Protein AF-A0A8T4YTE7-F1 (afdb_monomer_lite)

pLDDT: mean 87.35, std 11.19, range [35.59, 98.5]

Sequence (273 aa):
TTRRLMHDWKEVVPKSTQECVASFIRGFVDAEGSVSDHVSVAQKDSSILEILQLLLLRFGVKSTISQAAGSWLMRIAEGSSLRNFQREIGLTATDKAERLAKAVAAKTRLGGDLIPIDHQIIWDIAKSVSVRPSRLIRHRRAHAITRSSLARFVEAVKGSRGYRDIHQDIMERIKRLEMLASSPLGWERIRSISHIRADTPVCDITVSPYANFVANGLLVHNSHTRVFIRRTASGPVRIARLVSSPYLPEGERLFKITENGIEDVEEEDTEKR

Structure (mmCIF, N/CA/C/O backbone):
data_AF-A0A8T4YTE7-F1
#
_entry.id   AF-A0A8T4YTE7-F1
#
loop_
_atom_site.group_PDB
_atom_site.id
_atom_site.type_symbol
_atom_site.label_atom_id
_atom_site.label_alt_id
_atom_site.label_comp_id
_atom_site.label_asym_id
_atom_site.label_entity_id
_atom_site.label_seq_id
_atom_site.pdbx_PDB_ins_code
_atom_site.Cartn_x
_atom_site.Cartn_y
_atom_site.Cartn_z
_atom_site.occupancy
_atom_site.B_iso_or_equiv
_atom_site.auth_seq_id
_atom_site.auth_comp_id
_atom_site.auth_asym_id
_atom_site.auth_atom_id
_atom_site.pdbx_PDB_model_num
ATOM 1 N N . THR A 1 1 ? -2.909 18.776 -32.728 1.00 48.25 1 THR A N 1
ATOM 2 C CA . THR A 1 1 ? -3.810 17.756 -32.141 1.00 48.25 1 THR A CA 1
ATOM 3 C C . THR A 1 1 ? -3.066 16.781 -31.230 1.00 48.25 1 THR A C 1
ATOM 5 O O . THR A 1 1 ? -3.508 16.562 -30.114 1.00 48.25 1 THR A O 1
ATOM 8 N N . THR A 1 2 ? -1.872 16.309 -31.608 1.00 41.94 2 THR A N 1
ATOM 9 C CA . THR A 1 2 ? -1.019 15.383 -30.823 1.00 41.94 2 THR A CA 1
ATOM 10 C C . THR A 1 2 ? -0.478 15.951 -29.499 1.00 41.94 2 THR A C 1
ATOM 12 O O . THR A 1 2 ? -0.357 15.220 -28.524 1.00 41.94 2 THR A O 1
ATOM 15 N N . ARG A 1 3 ? -0.231 17.271 -29.409 1.00 35.59 3 ARG A N 1
ATOM 16 C CA . ARG A 1 3 ? 0.169 17.932 -28.146 1.00 35.59 3 ARG A CA 1
ATOM 17 C C . ARG A 1 3 ? -0.927 17.948 -27.068 1.00 35.59 3 ARG A C 1
ATOM 19 O O . ARG A 1 3 ? -0.581 17.964 -25.896 1.00 35.59 3 ARG A O 1
ATOM 26 N N . ARG A 1 4 ? -2.220 17.917 -27.437 1.00 42.88 4 ARG A N 1
ATOM 27 C CA . ARG A 1 4 ? -3.330 17.840 -26.458 1.00 42.88 4 ARG A CA 1
ATOM 28 C C . ARG A 1 4 ? -3.365 16.470 -25.770 1.00 42.88 4 ARG A C 1
ATOM 30 O O . ARG A 1 4 ? -3.442 16.410 -24.551 1.00 42.88 4 ARG A O 1
ATOM 37 N N . LEU A 1 5 ? -3.174 15.391 -26.535 1.00 47.97 5 LEU A N 1
ATOM 38 C CA . LEU A 1 5 ? -3.135 14.011 -26.023 1.00 47.97 5 LEU A CA 1
ATOM 39 C C . LEU A 1 5 ? -1.974 13.761 -25.038 1.00 47.97 5 LEU A C 1
ATOM 41 O O . LEU A 1 5 ? -2.132 13.004 -24.085 1.00 47.97 5 LEU A O 1
ATOM 45 N N . MET A 1 6 ? -0.824 14.427 -25.221 1.00 50.66 6 MET A N 1
ATOM 46 C CA . MET A 1 6 ? 0.327 14.315 -24.305 1.00 50.66 6 MET A CA 1
ATOM 47 C C . MET A 1 6 ? 0.113 14.968 -22.930 1.00 50.66 6 MET A C 1
ATOM 49 O O . MET A 1 6 ? 0.887 14.691 -22.015 1.00 50.66 6 MET A O 1
ATOM 53 N N . HIS A 1 7 ? -0.883 15.839 -22.760 1.00 58.50 7 HIS A N 1
ATOM 54 C CA . HIS A 1 7 ? -1.219 16.408 -21.447 1.00 58.50 7 HIS A CA 1
ATOM 55 C C . HIS A 1 7 ? -2.451 15.752 -20.820 1.00 58.50 7 HIS A C 1
ATOM 57 O O . HIS A 1 7 ? -2.484 15.602 -19.603 1.00 58.50 7 HIS A O 1
ATOM 63 N N . ASP A 1 8 ? -3.386 15.255 -21.632 1.00 75.12 8 ASP A N 1
ATOM 64 C CA . ASP A 1 8 ? -4.627 14.645 -21.139 1.00 75.12 8 ASP A CA 1
ATOM 65 C C . ASP A 1 8 ? -4.434 13.301 -20.429 1.00 75.12 8 ASP A C 1
ATOM 67 O O . ASP A 1 8 ? -5.255 12.911 -19.601 1.00 75.12 8 ASP A O 1
ATOM 71 N N . TRP A 1 9 ? -3.353 12.563 -20.707 1.00 87.06 9 TRP A N 1
ATOM 72 C CA . TRP A 1 9 ? -3.167 11.243 -20.090 1.00 87.06 9 TRP A CA 1
ATOM 73 C C . TRP A 1 9 ? -3.117 11.317 -18.556 1.00 87.06 9 TRP A C 1
ATOM 75 O O . TRP A 1 9 ? -3.574 10.382 -17.898 1.00 87.06 9 TRP A O 1
ATOM 85 N N . LYS A 1 10 ? -2.628 12.439 -17.996 1.00 87.88 10 LYS A N 1
ATOM 86 C CA . LYS A 1 10 ? -2.591 12.695 -16.547 1.00 87.88 10 LYS A CA 1
ATOM 87 C C . LYS A 1 10 ? -3.994 12.716 -15.928 1.00 87.88 10 LYS A C 1
ATOM 89 O O . LYS A 1 10 ? -4.123 12.452 -14.740 1.00 87.88 10 LYS A O 1
ATOM 94 N N . GLU A 1 11 ? -5.038 12.964 -16.718 1.00 87.31 11 GLU A N 1
ATOM 95 C CA . GLU A 1 11 ? -6.433 12.924 -16.271 1.00 87.31 11 GLU A CA 1
ATOM 96 C C . GLU A 1 11 ? -7.180 11.668 -16.727 1.00 87.31 11 GLU A C 1
ATOM 98 O O . GLU A 1 11 ? -7.981 11.110 -15.973 1.00 87.31 11 GLU A O 1
ATOM 103 N N . VAL A 1 12 ? -6.924 11.211 -17.955 1.00 92.88 12 VAL A N 1
ATOM 104 C CA . VAL A 1 12 ? -7.655 10.103 -18.583 1.00 92.88 12 VAL A CA 1
ATOM 105 C C . VAL A 1 12 ? -7.209 8.750 -18.030 1.00 92.88 12 VAL A C 1
ATOM 107 O O . VAL A 1 12 ? -8.046 7.910 -17.693 1.00 92.88 12 VAL A O 1
ATOM 110 N N . VAL A 1 13 ? -5.897 8.525 -17.894 1.00 94.69 13 VAL A N 1
ATOM 111 C CA . VAL A 1 13 ? -5.367 7.231 -17.439 1.00 94.69 13 VAL A CA 1
ATOM 112 C C . VAL A 1 13 ? -5.802 6.925 -16.002 1.00 94.69 13 VAL A C 1
ATOM 114 O O . VAL A 1 13 ? -6.317 5.829 -15.785 1.00 94.69 13 VAL A O 1
ATOM 117 N N . PRO A 1 14 ? -5.716 7.848 -15.020 1.00 93.56 14 PRO A N 1
ATOM 118 C CA . PRO A 1 14 ? -6.161 7.543 -13.658 1.00 93.56 14 PRO A CA 1
ATOM 119 C C . PRO A 1 14 ? -7.634 7.149 -13.538 1.00 93.56 14 PRO A C 1
ATOM 121 O O . PRO A 1 14 ? -7.967 6.327 -12.684 1.00 93.56 14 PRO A O 1
ATOM 124 N N . LYS A 1 15 ? -8.495 7.683 -14.414 1.00 94.56 15 LYS A N 1
ATOM 125 C CA . LYS A 1 15 ? -9.936 7.384 -14.472 1.00 94.56 15 LYS A CA 1
ATOM 126 C C . LYS A 1 15 ? -10.263 6.112 -15.268 1.00 94.56 15 LYS A C 1
ATOM 128 O O . LYS A 1 15 ? -11.417 5.699 -15.309 1.00 94.56 15 LYS A O 1
ATOM 133 N N . SER A 1 16 ? -9.270 5.496 -15.906 1.00 96.25 16 SER A N 1
ATOM 134 C CA . SER A 1 16 ? -9.453 4.303 -16.735 1.00 96.25 16 SER A CA 1
ATOM 135 C C . SER A 1 16 ? -9.513 3.011 -15.906 1.00 96.25 16 SER A C 1
ATOM 137 O O . SER A 1 16 ? -9.149 2.973 -14.718 1.00 96.25 16 SER A O 1
ATOM 139 N N . THR A 1 17 ? -9.958 1.925 -16.550 1.00 97.06 17 THR A N 1
ATOM 140 C CA . THR A 1 17 ? -10.027 0.591 -15.933 1.00 97.06 17 THR A CA 1
ATOM 141 C C . THR A 1 17 ? -8.650 0.108 -15.481 1.00 97.06 17 THR A C 1
ATOM 143 O O . THR A 1 17 ? -7.607 0.618 -15.904 1.00 97.06 17 THR A O 1
ATOM 146 N N . GLN A 1 18 ? -8.641 -0.880 -14.589 1.00 96.06 18 GLN A N 1
ATOM 147 C CA . GLN A 1 18 ? -7.406 -1.422 -14.032 1.00 96.06 18 GLN A CA 1
ATOM 148 C C . GLN A 1 18 ? -6.494 -2.010 -15.122 1.00 96.06 18 GLN A C 1
ATOM 150 O O . GLN A 1 18 ? -5.285 -1.800 -15.079 1.00 96.06 18 GLN A O 1
ATOM 155 N N . GLU A 1 19 ? -7.064 -2.651 -16.142 1.00 97.56 19 GLU A N 1
ATOM 156 C CA . GLU A 1 19 ? -6.349 -3.235 -17.282 1.00 97.56 19 GLU A CA 1
ATOM 157 C C . GLU A 1 19 ? -5.688 -2.157 -18.151 1.00 97.56 19 GLU A C 1
ATOM 159 O O . GLU A 1 19 ? -4.531 -2.304 -18.558 1.00 97.56 19 GLU A O 1
ATOM 164 N N . CYS A 1 20 ? -6.396 -1.050 -18.405 1.00 97.75 20 CYS A N 1
ATOM 165 C CA . CYS A 1 20 ? -5.858 0.094 -19.141 1.00 97.75 20 CYS A CA 1
ATOM 166 C C . CYS A 1 20 ? -4.688 0.734 -18.391 1.00 97.75 20 CYS A C 1
ATOM 168 O O . CYS A 1 20 ? -3.645 1.003 -18.986 1.00 97.75 20 CYS A O 1
ATOM 170 N N . VAL A 1 21 ? -4.827 0.933 -17.077 1.00 98.00 21 VAL A N 1
ATOM 171 C CA . VAL A 1 21 ? -3.745 1.482 -16.250 1.00 98.00 21 VAL A CA 1
ATOM 172 C C . VAL A 1 21 ? -2.549 0.533 -16.199 1.00 98.00 21 VAL A C 1
ATOM 174 O O . VAL A 1 21 ? -1.418 0.986 -16.363 1.00 98.00 21 VAL A O 1
ATOM 177 N N . ALA A 1 22 ? -2.773 -0.773 -16.036 1.00 98.50 22 ALA A N 1
ATOM 178 C CA . ALA A 1 22 ? -1.699 -1.763 -16.057 1.00 98.50 22 ALA A CA 1
ATOM 179 C C . ALA A 1 22 ? -0.950 -1.737 -17.396 1.00 98.50 22 ALA A C 1
ATOM 181 O O . ALA A 1 22 ? 0.277 -1.694 -17.419 1.00 98.50 22 ALA A O 1
ATOM 182 N N . SER A 1 23 ? -1.681 -1.686 -18.512 1.00 98.12 23 SER A N 1
ATOM 183 C CA . SER A 1 23 ? -1.098 -1.625 -19.858 1.00 98.12 23 SER A CA 1
ATOM 184 C C . SER A 1 23 ? -0.312 -0.333 -20.091 1.00 98.12 23 SER A C 1
ATOM 186 O O . SER A 1 23 ? 0.777 -0.373 -20.662 1.00 98.12 23 SER A O 1
ATOM 188 N N . PHE A 1 24 ? -0.819 0.803 -19.601 1.00 97.62 24 PHE A N 1
ATOM 189 C CA . PHE A 1 24 ? -0.109 2.080 -19.647 1.00 97.62 24 PHE A CA 1
ATOM 190 C C . PHE A 1 24 ? 1.209 2.022 -18.868 1.00 97.62 24 PHE A C 1
ATOM 192 O O . PHE A 1 24 ? 2.257 2.354 -19.418 1.00 97.62 24 PHE A O 1
ATOM 199 N N . ILE A 1 25 ? 1.181 1.554 -17.613 1.00 98.19 25 ILE A N 1
ATOM 200 C CA . ILE A 1 25 ? 2.392 1.431 -16.788 1.00 98.19 25 ILE A CA 1
ATOM 201 C C . ILE A 1 25 ? 3.383 0.462 -17.442 1.00 98.19 25 ILE A C 1
ATOM 203 O O . ILE A 1 25 ? 4.570 0.774 -17.515 1.00 98.19 25 ILE A O 1
ATOM 207 N N . ARG A 1 26 ? 2.910 -0.683 -17.953 1.00 98.44 26 ARG A N 1
ATOM 208 C CA . ARG A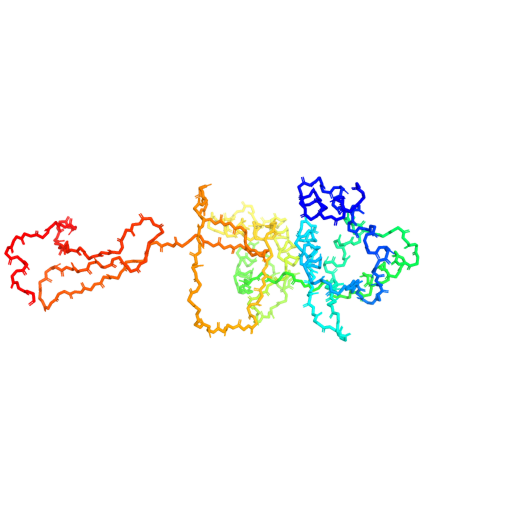 1 26 ? 3.736 -1.661 -18.675 1.00 98.44 26 ARG A CA 1
ATOM 209 C C . ARG A 1 26 ? 4.472 -1.005 -19.838 1.00 98.44 26 ARG A C 1
ATOM 211 O O . ARG A 1 26 ? 5.696 -1.063 -19.879 1.00 98.44 26 ARG A O 1
ATOM 218 N N . GLY A 1 27 ? 3.741 -0.333 -20.731 1.00 97.81 27 GLY A N 1
ATOM 219 C CA . GLY A 1 27 ? 4.325 0.363 -21.879 1.00 97.81 27 GLY A CA 1
ATOM 220 C C . GLY A 1 27 ? 5.310 1.458 -21.463 1.00 97.81 27 GLY A C 1
ATOM 221 O O . GLY A 1 27 ? 6.378 1.587 -22.059 1.00 97.81 27 GLY A O 1
ATOM 222 N N . PHE A 1 28 ? 5.002 2.193 -20.391 1.00 96.88 28 PHE A N 1
ATOM 223 C CA . PHE A 1 28 ? 5.895 3.217 -19.851 1.00 96.88 28 PHE A CA 1
ATOM 224 C C . PHE A 1 28 ? 7.222 2.619 -19.361 1.00 96.88 28 PHE A C 1
ATOM 226 O O . PHE A 1 28 ? 8.291 3.125 -19.689 1.00 96.88 28 PHE A O 1
ATOM 233 N N . VAL A 1 29 ? 7.181 1.525 -18.595 1.00 97.81 29 VAL A N 1
ATOM 234 C CA . VAL A 1 29 ? 8.385 0.862 -18.060 1.00 97.81 29 VAL A CA 1
ATOM 235 C C . VAL A 1 29 ? 9.150 0.106 -19.158 1.00 97.81 29 VAL A C 1
ATOM 237 O O . VAL A 1 29 ? 10.383 0.050 -19.136 1.00 97.81 29 VAL A O 1
ATOM 240 N N . ASP A 1 30 ? 8.460 -0.436 -20.160 1.00 97.44 30 ASP A N 1
ATOM 241 C CA . ASP A 1 30 ? 9.096 -1.024 -21.343 1.00 97.44 30 ASP A CA 1
ATOM 242 C C . ASP A 1 30 ? 9.890 0.030 -22.138 1.00 97.44 30 ASP A C 1
ATOM 244 O O . ASP A 1 30 ? 10.995 -0.267 -22.590 1.00 97.44 30 ASP A O 1
ATOM 248 N N . ALA A 1 31 ? 9.407 1.272 -22.229 1.00 96.12 31 ALA A N 1
ATOM 249 C CA . ALA A 1 31 ? 10.111 2.356 -22.917 1.00 96.12 31 ALA A CA 1
ATOM 250 C C . ALA A 1 31 ? 11.214 3.009 -22.059 1.00 96.12 31 ALA A C 1
ATOM 252 O O . ALA A 1 31 ? 12.372 3.060 -22.462 1.00 96.12 31 ALA A O 1
ATOM 253 N N . GLU A 1 32 ? 10.871 3.466 -20.854 1.00 94.94 32 GLU A N 1
ATOM 254 C CA . GLU A 1 32 ? 11.707 4.360 -20.027 1.00 94.94 32 GLU A CA 1
ATOM 255 C C . GLU A 1 32 ? 12.331 3.656 -18.811 1.00 94.94 32 GLU A C 1
ATOM 257 O O . GLU A 1 32 ? 13.155 4.217 -18.086 1.00 94.94 32 GLU A O 1
ATOM 262 N N . GLY A 1 33 ? 11.898 2.428 -18.527 1.00 95.94 33 GLY A N 1
ATOM 263 C CA . GLY A 1 33 ? 12.296 1.701 -17.332 1.00 95.94 33 GLY A CA 1
ATOM 264 C C . GLY A 1 33 ? 13.566 0.872 -17.494 1.00 95.94 33 GLY A C 1
ATOM 265 O O . GLY A 1 33 ? 13.948 0.454 -18.587 1.00 95.94 33 GLY A O 1
ATOM 266 N N . SER A 1 34 ? 14.190 0.555 -16.366 1.00 96.75 34 SER A N 1
ATOM 267 C CA . SER A 1 34 ? 15.296 -0.396 -16.260 1.00 96.75 34 SER A CA 1
ATOM 268 C C . SER A 1 34 ? 15.035 -1.380 -15.126 1.00 96.75 34 SER A C 1
ATOM 270 O O . SER A 1 34 ? 14.445 -1.022 -14.102 1.00 96.75 34 SER A O 1
ATOM 272 N N . VAL A 1 35 ? 15.480 -2.624 -15.306 1.00 97.56 35 VAL A N 1
ATOM 273 C CA . VAL A 1 35 ? 15.281 -3.709 -14.340 1.00 97.56 35 VAL A CA 1
ATOM 274 C C . VAL A 1 35 ? 16.627 -4.275 -13.905 1.00 97.56 35 VAL A C 1
ATOM 276 O O . VAL A 1 35 ? 17.349 -4.862 -14.703 1.00 97.56 35 VAL A O 1
ATOM 279 N N . SER A 1 36 ? 16.982 -4.138 -12.635 1.00 93.81 36 SER A N 1
ATOM 280 C CA . SER A 1 36 ? 18.110 -4.842 -12.007 1.00 93.81 36 SER A CA 1
ATOM 281 C C . SER A 1 36 ? 17.573 -5.755 -10.901 1.00 93.81 36 SER A C 1
ATOM 283 O O . SER A 1 36 ? 16.674 -6.550 -11.138 1.00 93.81 36 SER A O 1
ATOM 285 N N . ASP A 1 37 ? 18.069 -5.617 -9.678 1.00 93.50 37 ASP A N 1
ATOM 286 C CA . ASP A 1 37 ? 17.477 -6.114 -8.432 1.00 93.50 37 ASP A CA 1
ATOM 287 C C . ASP A 1 37 ? 16.181 -5.376 -8.007 1.00 93.50 37 ASP A C 1
ATOM 289 O O . ASP A 1 37 ? 15.566 -5.718 -6.987 1.00 93.50 37 ASP A O 1
ATOM 293 N N . HIS A 1 38 ? 15.791 -4.350 -8.766 1.00 95.38 38 HIS A N 1
ATOM 294 C CA . HIS A 1 38 ? 14.579 -3.545 -8.627 1.00 95.38 38 HIS A CA 1
ATOM 295 C C . HIS A 1 38 ? 14.127 -3.031 -10.006 1.00 95.38 38 HIS A C 1
ATOM 297 O O . HIS A 1 38 ? 14.919 -2.999 -10.949 1.00 95.38 38 HIS A O 1
ATOM 303 N N . VAL A 1 39 ? 12.866 -2.608 -10.126 1.00 97.94 39 VAL A N 1
ATOM 304 C CA . VAL A 1 39 ? 12.384 -1.859 -11.301 1.00 97.94 39 VAL A CA 1
ATOM 305 C C . VAL A 1 39 ? 12.605 -0.375 -11.042 1.00 97.94 39 VAL A C 1
ATOM 307 O O . VAL A 1 39 ? 12.372 0.101 -9.929 1.00 97.94 39 VAL A O 1
ATOM 310 N N . SER A 1 40 ? 13.065 0.361 -12.044 1.00 97.50 40 SER A N 1
ATOM 311 C CA . SER A 1 40 ? 13.340 1.791 -11.930 1.00 97.50 40 SER A CA 1
ATOM 312 C C . SER A 1 40 ? 12.916 2.551 -13.175 1.00 97.50 40 SER A C 1
ATOM 314 O O . SER A 1 40 ? 12.940 1.994 -14.267 1.00 97.50 40 SER A O 1
ATOM 316 N N . VAL A 1 41 ? 12.526 3.811 -13.002 1.00 97.44 41 VAL A N 1
ATOM 317 C CA . VAL A 1 41 ? 12.125 4.724 -14.080 1.00 97.44 41 VAL A CA 1
ATOM 318 C C . VAL A 1 41 ? 12.679 6.105 -13.751 1.00 97.44 41 VAL A C 1
ATOM 320 O O . VAL A 1 41 ? 12.428 6.613 -12.656 1.00 97.44 41 VAL A O 1
ATOM 323 N N . ALA A 1 42 ? 13.434 6.701 -14.673 1.00 95.56 42 ALA A N 1
ATOM 324 C CA . ALA A 1 42 ? 13.993 8.042 -14.513 1.00 95.56 42 ALA A CA 1
ATOM 325 C C . ALA A 1 42 ? 13.212 9.054 -15.358 1.00 95.56 42 ALA A C 1
ATOM 327 O O . ALA A 1 42 ? 12.839 8.748 -16.485 1.00 95.56 42 ALA A O 1
ATOM 328 N N . GLN A 1 43 ? 12.959 10.250 -14.826 1.00 95.19 43 GLN A N 1
ATOM 329 C CA . GLN A 1 43 ? 12.247 11.330 -15.514 1.00 95.19 43 GLN A CA 1
ATOM 330 C C . GLN A 1 43 ? 12.779 12.702 -15.093 1.00 95.19 43 GLN A C 1
ATOM 332 O O . GLN A 1 43 ? 13.236 12.886 -13.968 1.00 95.19 43 GLN A O 1
ATOM 337 N N . LYS A 1 44 ? 12.701 13.696 -15.985 1.00 92.94 44 LYS A N 1
ATOM 338 C CA . LYS A 1 44 ? 13.043 15.091 -15.642 1.00 92.94 44 LYS A CA 1
ATOM 339 C C . LYS A 1 44 ? 11.929 15.793 -14.859 1.00 92.94 44 LYS A C 1
ATOM 341 O O . LYS A 1 44 ? 12.223 16.583 -13.969 1.00 92.94 44 LYS A O 1
ATOM 346 N N . ASP A 1 45 ? 10.675 15.494 -15.185 1.00 90.56 45 ASP A N 1
ATOM 347 C CA . ASP A 1 45 ? 9.480 16.018 -14.514 1.00 90.56 45 ASP A CA 1
ATOM 348 C C . ASP A 1 45 ? 9.025 15.033 -13.421 1.00 90.56 45 ASP A C 1
ATOM 350 O O . ASP A 1 45 ? 8.641 13.901 -13.729 1.00 90.56 45 ASP A O 1
ATOM 354 N N . SER A 1 46 ? 9.070 15.448 -12.147 1.00 92.88 46 SER A N 1
ATOM 355 C CA . SER A 1 46 ? 8.670 14.597 -11.015 1.00 92.88 46 SER A CA 1
ATOM 356 C C . SER A 1 46 ? 7.182 14.267 -11.028 1.00 92.88 46 SER A C 1
ATOM 358 O O . SER A 1 46 ? 6.807 13.172 -10.612 1.00 92.88 46 SER A O 1
ATOM 360 N N . SER A 1 47 ? 6.342 15.151 -11.576 1.00 92.12 47 SER A N 1
ATOM 361 C CA . SER A 1 47 ? 4.887 14.979 -11.555 1.00 92.12 47 SER A CA 1
ATOM 362 C C . SER A 1 47 ? 4.434 13.732 -12.324 1.00 92.12 47 SER A C 1
ATOM 364 O O . SER A 1 47 ? 3.416 13.125 -11.999 1.00 92.12 47 SER A O 1
ATOM 366 N N . ILE A 1 48 ? 5.213 13.295 -13.321 1.00 93.81 48 ILE A N 1
ATOM 367 C CA . ILE A 1 48 ? 4.974 12.039 -14.047 1.00 93.81 48 ILE A CA 1
ATOM 368 C C . ILE A 1 48 ? 5.175 10.842 -13.114 1.00 93.81 48 ILE A C 1
ATOM 370 O O . ILE A 1 48 ? 4.349 9.928 -13.086 1.00 93.81 48 ILE A O 1
ATOM 374 N N . LEU A 1 49 ? 6.261 10.850 -12.339 1.00 95.75 49 LEU A N 1
ATOM 375 C CA . LEU A 1 49 ? 6.576 9.776 -11.400 1.00 95.75 49 LEU A CA 1
ATOM 376 C C . LEU A 1 49 ? 5.603 9.751 -10.221 1.00 95.75 49 LEU A C 1
ATOM 378 O O . LEU A 1 49 ? 5.245 8.670 -9.772 1.00 95.75 49 LEU A O 1
ATOM 382 N N . GLU A 1 50 ? 5.148 10.912 -9.751 1.00 95.00 50 GLU A N 1
ATOM 383 C CA . GLU A 1 50 ? 4.138 11.033 -8.692 1.00 95.00 50 GLU A CA 1
ATOM 384 C C . GLU A 1 50 ? 2.801 10.413 -9.125 1.00 95.00 50 GLU A C 1
ATOM 386 O O . GLU A 1 50 ? 2.221 9.610 -8.393 1.00 95.00 50 GLU A O 1
ATOM 391 N N . ILE A 1 51 ? 2.347 10.689 -10.354 1.00 95.38 51 ILE A N 1
ATOM 392 C CA . ILE A 1 51 ? 1.147 10.048 -10.913 1.00 95.38 51 ILE A CA 1
ATOM 393 C C . ILE A 1 51 ? 1.361 8.539 -11.051 1.00 95.38 51 ILE A C 1
ATOM 395 O O . ILE A 1 51 ? 0.515 7.763 -10.611 1.00 95.38 51 ILE A O 1
ATOM 399 N N . LEU A 1 52 ? 2.493 8.100 -11.613 1.00 96.75 52 LEU A N 1
ATOM 400 C CA . LEU A 1 52 ? 2.807 6.671 -11.719 1.00 96.75 52 LEU A CA 1
ATOM 401 C C . LEU A 1 52 ? 2.821 5.990 -10.346 1.00 96.75 52 LEU A C 1
ATOM 403 O O . LEU A 1 52 ? 2.276 4.898 -10.212 1.00 96.75 52 LEU A O 1
ATOM 407 N N . GLN A 1 53 ? 3.384 6.632 -9.322 1.00 96.19 53 GLN A N 1
ATOM 408 C CA . GLN A 1 53 ? 3.392 6.124 -7.953 1.00 96.19 53 GLN A CA 1
ATOM 409 C C . GLN A 1 53 ? 1.968 5.938 -7.418 1.00 96.19 53 GLN A C 1
ATOM 411 O O . GLN A 1 53 ? 1.665 4.873 -6.884 1.00 96.19 53 GLN A O 1
ATOM 416 N N . LEU A 1 54 ? 1.072 6.910 -7.612 1.00 95.38 54 LEU A N 1
ATOM 417 C CA . LEU A 1 54 ? -0.332 6.777 -7.208 1.00 95.38 54 LEU A CA 1
ATOM 418 C C . LEU A 1 54 ? -1.058 5.662 -7.974 1.00 95.38 54 LEU A C 1
ATOM 420 O O . LEU A 1 54 ? -1.833 4.910 -7.384 1.00 95.38 54 LEU A O 1
ATOM 424 N N . LEU A 1 55 ? -0.789 5.507 -9.273 1.00 96.56 55 LEU A N 1
ATOM 425 C CA . LEU A 1 55 ? -1.375 4.431 -10.076 1.00 96.56 55 LEU A CA 1
ATOM 426 C C . LEU A 1 55 ? -0.874 3.050 -9.640 1.00 96.56 55 LEU A C 1
ATOM 428 O O . LEU A 1 55 ? -1.665 2.112 -9.576 1.00 96.56 55 LEU A O 1
ATOM 432 N N . LEU A 1 56 ? 0.407 2.925 -9.287 1.00 96.69 56 LEU A N 1
ATOM 433 C CA . LEU A 1 56 ? 1.005 1.687 -8.781 1.00 96.69 56 LEU A CA 1
ATOM 434 C C . LEU A 1 56 ? 0.350 1.213 -7.473 1.00 96.69 56 LEU A C 1
ATOM 436 O O . LEU A 1 56 ? 0.180 0.005 -7.279 1.00 96.69 56 LEU A O 1
ATOM 440 N N . LEU A 1 57 ? -0.106 2.136 -6.616 1.00 93.94 57 LEU A N 1
ATOM 441 C CA . LEU A 1 57 ? -0.821 1.786 -5.383 1.00 93.94 57 LEU A CA 1
ATOM 442 C C . LEU A 1 57 ? -2.119 1.008 -5.650 1.00 93.94 57 LEU A C 1
ATOM 444 O O . LEU A 1 57 ? -2.471 0.152 -4.839 1.00 93.94 57 LEU A O 1
ATOM 448 N N . ARG A 1 58 ? -2.781 1.206 -6.803 1.00 93.38 58 ARG A N 1
ATOM 449 C CA . ARG A 1 58 ? -3.974 0.423 -7.202 1.00 93.38 58 ARG A CA 1
ATOM 450 C C . ARG A 1 58 ? -3.687 -1.076 -7.322 1.00 93.38 58 ARG A C 1
ATOM 452 O O . ARG A 1 58 ? -4.591 -1.885 -7.158 1.00 93.38 58 ARG A O 1
ATOM 459 N N . PHE A 1 59 ? -2.433 -1.438 -7.582 1.00 94.25 59 PHE A N 1
ATOM 460 C CA . PHE A 1 59 ? -1.973 -2.818 -7.739 1.00 94.25 59 PHE A CA 1
ATOM 461 C C . PHE A 1 59 ? -1.249 -3.335 -6.489 1.00 94.25 59 PHE A C 1
ATOM 463 O O . PHE A 1 59 ? -0.597 -4.379 -6.528 1.00 94.25 59 PHE A O 1
ATOM 470 N N . GLY A 1 60 ? -1.299 -2.587 -5.379 1.00 91.38 60 GLY A N 1
ATOM 471 C CA . GLY A 1 60 ? -0.527 -2.898 -4.178 1.00 91.38 60 GLY A CA 1
ATOM 472 C C . GLY A 1 60 ? 0.984 -2.859 -4.425 1.00 91.38 60 GLY A C 1
ATOM 473 O O . GLY A 1 60 ? 1.724 -3.630 -3.810 1.00 91.38 60 GLY A O 1
ATOM 474 N N . VAL A 1 61 ? 1.445 -2.018 -5.358 1.00 93.88 61 VAL A N 1
ATOM 475 C CA . VAL A 1 61 ? 2.865 -1.830 -5.670 1.00 93.88 61 VAL A CA 1
ATOM 476 C C . VAL A 1 61 ? 3.332 -0.522 -5.047 1.00 93.88 61 VAL A C 1
ATOM 478 O O . VAL A 1 61 ? 2.924 0.560 -5.460 1.00 93.88 61 VAL A O 1
ATOM 481 N N . LYS A 1 62 ? 4.212 -0.619 -4.052 1.00 93.00 62 LYS A N 1
ATOM 482 C CA . LYS A 1 62 ? 4.846 0.542 -3.429 1.00 93.00 62 LYS A CA 1
ATOM 483 C C . LYS A 1 62 ? 6.123 0.902 -4.181 1.00 93.00 62 LYS A C 1
ATOM 485 O O . LYS A 1 62 ? 6.911 0.029 -4.557 1.00 93.00 62 LYS A O 1
ATOM 490 N N . SER A 1 63 ? 6.347 2.196 -4.365 1.00 94.62 63 SER A N 1
ATOM 491 C CA . SER A 1 63 ? 7.561 2.736 -4.972 1.00 94.62 63 SER A CA 1
ATOM 492 C C . SER A 1 63 ? 8.095 3.915 -4.167 1.00 94.62 63 SER A C 1
ATOM 494 O O . SER A 1 63 ? 7.368 4.537 -3.394 1.00 94.62 63 SER A O 1
ATOM 496 N N . THR A 1 64 ? 9.373 4.234 -4.346 1.00 94.38 64 THR A N 1
ATOM 497 C CA . THR A 1 64 ? 10.003 5.433 -3.783 1.00 94.38 64 THR A CA 1
ATOM 498 C C . THR A 1 64 ? 10.442 6.366 -4.898 1.00 94.38 64 THR A C 1
ATOM 500 O O . THR A 1 64 ? 10.890 5.896 -5.941 1.00 94.38 64 THR A O 1
ATOM 503 N N . ILE A 1 65 ? 10.334 7.676 -4.674 1.00 95.56 65 ILE A N 1
ATOM 504 C CA . ILE A 1 65 ? 10.839 8.711 -5.581 1.00 95.56 65 ILE A CA 1
ATOM 505 C C . ILE A 1 65 ? 12.003 9.418 -4.890 1.00 95.56 65 ILE A C 1
ATOM 507 O O . ILE A 1 65 ? 11.924 9.776 -3.715 1.00 95.56 65 ILE A O 1
ATOM 511 N N . SER A 1 66 ? 13.104 9.589 -5.612 1.00 95.06 66 SER A N 1
ATOM 512 C CA . SER A 1 66 ? 14.302 10.276 -5.126 1.00 95.06 66 SER A CA 1
ATOM 513 C C . SER A 1 66 ? 14.952 11.074 -6.246 1.00 95.06 66 SER A C 1
ATOM 515 O O . SER A 1 66 ? 14.856 10.689 -7.409 1.00 95.06 66 SER A O 1
ATOM 517 N N . GLN A 1 67 ? 15.638 12.159 -5.904 1.00 93.88 67 GLN A N 1
ATOM 518 C CA . GLN A 1 67 ? 16.404 12.935 -6.874 1.00 93.88 67 GLN A CA 1
ATOM 519 C C . GLN A 1 67 ? 17.733 12.229 -7.198 1.00 93.88 67 GLN A C 1
ATOM 521 O O . GLN A 1 67 ? 18.416 11.739 -6.298 1.00 93.88 67 GLN A O 1
ATOM 526 N N . ALA A 1 68 ? 18.102 12.172 -8.477 1.00 86.38 68 ALA A N 1
ATOM 527 C CA . ALA A 1 68 ? 19.328 11.552 -8.969 1.00 86.38 68 ALA A CA 1
ATOM 528 C C . ALA A 1 68 ? 19.894 12.331 -10.170 1.00 86.38 68 ALA A C 1
ATOM 530 O O . ALA A 1 68 ? 19.251 12.420 -11.213 1.00 86.38 68 ALA A O 1
ATOM 531 N N . ALA A 1 69 ? 21.108 12.880 -10.029 1.00 80.38 69 ALA A N 1
ATOM 532 C CA . ALA A 1 69 ? 21.888 13.500 -11.113 1.00 80.38 69 ALA A CA 1
ATOM 533 C C . ALA A 1 69 ? 21.089 14.466 -12.024 1.00 80.38 69 ALA A C 1
ATOM 535 O O . ALA A 1 69 ? 21.116 14.351 -13.246 1.00 80.38 69 ALA A O 1
ATOM 536 N N . GLY A 1 70 ? 20.337 15.403 -11.432 1.00 85.75 70 GLY A N 1
ATOM 537 C CA . GLY A 1 70 ? 19.532 16.381 -12.185 1.00 85.75 70 GLY A CA 1
ATOM 538 C C . GLY A 1 70 ? 18.214 15.839 -12.758 1.00 85.75 70 GLY A C 1
ATOM 539 O O . GLY A 1 70 ? 17.539 16.534 -13.512 1.00 85.75 70 GLY A O 1
ATOM 540 N N . SER A 1 71 ? 17.834 14.617 -12.389 1.00 92.81 71 SER A N 1
ATOM 541 C CA . SER A 1 71 ? 16.558 13.979 -12.716 1.00 92.81 71 SER A CA 1
ATOM 542 C C . SER A 1 71 ? 15.906 13.391 -11.461 1.00 92.81 71 SER A C 1
ATOM 544 O O . SER A 1 71 ? 16.475 13.424 -10.366 1.00 92.81 71 SER A O 1
ATOM 546 N N . TRP A 1 72 ? 14.707 12.851 -11.613 1.00 96.31 72 TRP A N 1
ATOM 547 C CA . TRP A 1 72 ? 13.980 12.112 -10.593 1.00 96.31 72 TRP A CA 1
ATOM 548 C C . TRP A 1 72 ? 13.954 10.633 -10.953 1.00 96.31 72 TRP A C 1
ATOM 550 O O . TRP A 1 72 ? 13.809 10.269 -12.116 1.00 96.31 72 TRP A O 1
ATOM 560 N N . LEU A 1 73 ? 14.083 9.777 -9.947 1.00 97.00 73 LEU A N 1
ATOM 561 C CA . LEU A 1 73 ? 14.114 8.330 -10.091 1.00 97.00 73 LEU A CA 1
ATOM 562 C C . LEU A 1 73 ? 13.037 7.710 -9.209 1.00 97.00 73 LEU A C 1
ATOM 564 O O . LEU A 1 73 ? 13.084 7.852 -7.985 1.00 97.00 73 LEU A O 1
ATOM 568 N N . MET A 1 74 ? 12.114 6.980 -9.831 1.00 97.50 74 MET A N 1
ATOM 569 C CA . MET A 1 74 ? 11.169 6.108 -9.143 1.00 97.50 74 MET A CA 1
ATOM 570 C C . MET A 1 74 ? 11.736 4.688 -9.076 1.00 97.50 74 MET A C 1
ATOM 572 O O . MET A 1 74 ? 12.262 4.192 -10.072 1.00 97.50 74 MET A O 1
ATOM 576 N N . ARG A 1 75 ? 11.621 4.014 -7.925 1.00 97.19 75 ARG A N 1
ATOM 577 C CA . ARG A 1 75 ? 12.121 2.644 -7.714 1.00 97.19 75 ARG A CA 1
ATOM 578 C C . ARG A 1 75 ? 11.070 1.752 -7.060 1.00 97.19 75 ARG A C 1
ATOM 580 O O . ARG A 1 75 ? 10.484 2.123 -6.048 1.00 97.19 75 ARG A O 1
ATOM 587 N N . ILE A 1 76 ? 10.902 0.542 -7.588 1.00 96.75 76 ILE A N 1
ATOM 588 C CA . ILE A 1 76 ? 10.124 -0.556 -6.999 1.00 96.75 76 ILE A CA 1
ATOM 589 C C . ILE A 1 76 ? 11.126 -1.637 -6.586 1.00 96.75 76 ILE A C 1
ATOM 591 O O . ILE A 1 76 ? 11.577 -2.424 -7.415 1.00 96.75 76 ILE A O 1
ATOM 595 N N . ALA A 1 77 ? 11.528 -1.643 -5.315 1.00 92.69 77 ALA A N 1
ATOM 596 C CA . ALA A 1 77 ? 12.614 -2.505 -4.822 1.00 92.69 77 ALA A CA 1
ATOM 597 C C . ALA A 1 77 ? 12.164 -3.575 -3.818 1.00 92.69 77 ALA A C 1
ATOM 599 O O . ALA A 1 77 ? 12.858 -4.575 -3.598 1.00 92.69 77 ALA A O 1
ATOM 600 N N . GLU A 1 78 ? 11.020 -3.346 -3.182 1.00 90.06 78 GLU A N 1
ATOM 601 C CA . GLU A 1 78 ? 10.471 -4.207 -2.146 1.00 90.06 78 GLU A CA 1
ATOM 602 C C . GLU A 1 78 ? 9.910 -5.502 -2.757 1.00 90.06 78 GLU A C 1
ATOM 604 O O . GLU A 1 78 ? 9.315 -5.481 -3.832 1.00 90.06 78 GLU A O 1
ATOM 609 N N . GLY A 1 79 ? 10.108 -6.646 -2.096 1.00 89.56 79 GLY A N 1
ATOM 610 C CA . GLY A 1 79 ? 9.812 -7.952 -2.687 1.00 89.56 79 GLY A CA 1
ATOM 611 C C . GLY A 1 79 ? 8.323 -8.205 -2.938 1.00 89.56 79 GLY A C 1
ATOM 612 O O . GLY A 1 79 ? 7.980 -8.778 -3.972 1.00 89.56 79 GLY A O 1
ATOM 613 N N . SER A 1 80 ? 7.434 -7.765 -2.039 1.00 88.69 80 SER A N 1
ATOM 614 C CA . SER A 1 80 ? 5.986 -7.891 -2.248 1.00 88.69 80 SER A CA 1
ATOM 615 C C . SER A 1 80 ? 5.516 -7.003 -3.405 1.00 88.69 80 SER A C 1
ATOM 617 O O . SER A 1 80 ? 4.808 -7.476 -4.291 1.00 88.69 80 SER A O 1
ATOM 619 N N . SER A 1 81 ? 6.034 -5.776 -3.474 1.00 93.38 81 SER A N 1
ATOM 620 C CA . SER A 1 81 ? 5.768 -4.822 -4.551 1.00 93.38 81 SER A CA 1
ATOM 621 C C . SER A 1 81 ? 6.290 -5.305 -5.910 1.00 93.38 81 SER A C 1
ATOM 623 O O . SER A 1 81 ? 5.567 -5.225 -6.895 1.00 93.38 81 SER A O 1
ATOM 625 N N . LEU A 1 82 ? 7.493 -5.887 -5.983 1.00 95.12 82 LEU A N 1
ATOM 626 C CA . LEU A 1 82 ? 8.020 -6.491 -7.216 1.00 95.12 82 LEU A CA 1
ATOM 627 C C . LEU A 1 82 ? 7.181 -7.682 -7.687 1.00 95.12 82 LEU A C 1
ATOM 629 O O . LEU A 1 82 ? 6.913 -7.816 -8.878 1.00 95.12 82 LEU A O 1
ATOM 633 N N . ARG A 1 83 ? 6.743 -8.539 -6.757 1.00 94.12 83 ARG A N 1
ATOM 634 C CA . ARG A 1 83 ? 5.865 -9.674 -7.069 1.00 94.12 83 ARG A CA 1
ATOM 635 C C . ARG A 1 83 ? 4.506 -9.201 -7.580 1.00 94.12 83 ARG A C 1
ATOM 637 O O . ARG A 1 83 ? 4.007 -9.752 -8.555 1.00 94.12 83 ARG A O 1
ATOM 644 N N . ASN A 1 84 ? 3.917 -8.196 -6.935 1.00 94.44 84 ASN A N 1
ATOM 645 C CA . ASN A 1 84 ? 2.660 -7.600 -7.378 1.00 94.44 84 ASN A CA 1
ATOM 646 C C . ASN A 1 84 ? 2.828 -6.934 -8.748 1.00 94.44 84 ASN A C 1
ATOM 648 O O . ASN A 1 84 ? 2.012 -7.165 -9.629 1.00 94.44 84 ASN A O 1
ATOM 652 N N . PHE A 1 85 ? 3.929 -6.211 -8.973 1.00 97.69 85 PHE A N 1
ATOM 653 C CA . PHE A 1 85 ? 4.237 -5.626 -10.274 1.00 97.69 85 PHE A CA 1
ATOM 654 C C . PHE A 1 85 ? 4.352 -6.704 -11.356 1.00 97.69 85 PHE A C 1
ATOM 656 O O . PHE A 1 85 ? 3.720 -6.582 -12.396 1.00 97.69 85 PHE A O 1
ATOM 663 N N . GLN A 1 86 ? 5.086 -7.794 -11.109 1.00 97.69 86 GLN A N 1
ATOM 664 C CA . GLN A 1 86 ? 5.199 -8.907 -12.056 1.00 97.69 86 GLN A CA 1
ATOM 665 C C . GLN A 1 86 ? 3.844 -9.561 -12.360 1.00 97.69 86 GLN A C 1
ATOM 667 O O . GLN A 1 86 ? 3.578 -9.879 -13.515 1.00 97.69 86 GLN A O 1
ATOM 672 N N . ARG A 1 87 ? 3.011 -9.773 -11.333 1.00 97.06 87 ARG A N 1
ATOM 673 C CA . ARG A 1 87 ? 1.723 -10.470 -11.454 1.00 97.06 87 ARG A CA 1
ATOM 674 C C . ARG A 1 87 ? 0.657 -9.626 -12.151 1.00 97.06 87 ARG A C 1
ATOM 676 O O . ARG A 1 87 ? -0.031 -10.136 -13.023 1.00 97.06 87 ARG A O 1
ATOM 683 N N . GLU A 1 88 ? 0.506 -8.371 -11.739 1.00 97.88 88 GLU A N 1
ATOM 684 C CA . GLU A 1 88 ? -0.607 -7.509 -12.158 1.00 97.88 88 GLU A CA 1
ATOM 685 C C . GLU A 1 88 ? -0.277 -6.671 -13.399 1.00 97.88 88 GLU A C 1
ATOM 687 O O . GLU A 1 88 ? -1.163 -6.330 -14.178 1.00 97.88 88 GLU A O 1
ATOM 692 N N . ILE A 1 89 ? 0.998 -6.311 -13.581 1.00 98.31 89 ILE A N 1
ATOM 693 C CA . ILE A 1 89 ? 1.439 -5.394 -14.637 1.00 98.31 89 ILE A CA 1
ATOM 694 C C . ILE A 1 89 ? 2.340 -6.134 -15.622 1.00 98.31 89 ILE A C 1
ATOM 696 O O . ILE A 1 89 ? 2.027 -6.165 -16.806 1.00 98.31 89 ILE A O 1
ATOM 700 N N . GLY A 1 90 ? 3.412 -6.779 -15.166 1.00 97.62 90 GLY A N 1
ATOM 701 C CA . GLY A 1 90 ? 4.375 -7.469 -16.027 1.00 97.62 90 GLY A CA 1
ATOM 702 C C . GLY A 1 90 ? 5.116 -6.523 -16.981 1.00 97.62 90 GLY A C 1
ATOM 703 O O . GLY A 1 90 ? 5.006 -5.304 -16.877 1.00 97.62 90 GLY A O 1
ATOM 704 N N . LEU A 1 91 ? 5.892 -7.093 -17.905 1.00 98.19 91 LEU A N 1
ATOM 705 C CA . LEU A 1 91 ? 6.646 -6.372 -18.941 1.00 98.19 91 LEU A CA 1
ATOM 706 C C . LEU A 1 91 ? 6.560 -7.134 -20.262 1.00 98.19 91 LEU A C 1
ATOM 708 O O . LEU A 1 91 ? 6.481 -8.364 -20.249 1.00 98.19 91 LEU A O 1
ATOM 712 N N . THR A 1 92 ? 6.565 -6.409 -21.379 1.00 97.56 92 THR A N 1
ATOM 713 C CA . THR A 1 92 ? 6.510 -6.999 -22.729 1.00 97.56 92 THR A CA 1
ATOM 714 C C . THR A 1 92 ? 7.909 -7.211 -23.291 1.00 97.56 92 THR A C 1
ATOM 716 O O . THR A 1 92 ? 8.138 -8.178 -24.015 1.00 97.56 92 THR A O 1
ATOM 719 N N . ALA A 1 93 ? 8.857 -6.330 -22.951 1.00 96.75 93 ALA A N 1
ATOM 720 C CA . ALA A 1 93 ? 10.252 -6.486 -23.344 1.00 96.75 93 ALA A CA 1
ATOM 721 C C . ALA A 1 93 ? 10.839 -7.738 -22.672 1.00 96.75 93 ALA A C 1
ATOM 723 O O . ALA A 1 93 ? 10.934 -7.808 -21.443 1.00 96.75 93 ALA A O 1
ATOM 724 N N . THR A 1 94 ? 11.197 -8.744 -23.474 1.00 96.50 94 THR A N 1
ATOM 725 C CA . THR A 1 94 ? 11.566 -10.085 -22.989 1.00 96.50 94 THR A CA 1
ATOM 726 C C . THR A 1 94 ? 12.783 -10.053 -22.069 1.00 96.50 94 THR A C 1
ATOM 728 O O . THR A 1 94 ? 12.763 -10.663 -21.001 1.00 96.50 94 THR A O 1
ATOM 731 N N . ASP A 1 95 ? 13.801 -9.266 -22.415 1.00 96.56 95 ASP A N 1
ATOM 732 C CA . ASP A 1 95 ? 15.004 -9.072 -21.606 1.00 96.56 95 ASP A CA 1
ATOM 733 C C . ASP A 1 95 ? 14.672 -8.478 -20.224 1.00 96.56 95 ASP A C 1
ATOM 735 O O . ASP A 1 95 ? 15.185 -8.936 -19.197 1.00 96.56 95 ASP A O 1
ATOM 739 N N . LYS A 1 96 ? 13.764 -7.495 -20.165 1.00 97.50 96 LYS A N 1
ATOM 740 C CA . LYS A 1 96 ? 13.327 -6.885 -18.904 1.00 97.50 96 LYS A CA 1
ATOM 741 C C . LYS A 1 96 ? 12.425 -7.820 -18.103 1.00 97.50 96 LYS A C 1
ATOM 743 O O . LYS A 1 96 ? 12.565 -7.885 -16.881 1.00 97.50 96 LYS A O 1
ATOM 748 N N . ALA A 1 97 ? 11.535 -8.559 -18.763 1.00 97.75 97 ALA A N 1
ATOM 749 C CA . ALA A 1 97 ? 10.653 -9.534 -18.129 1.00 97.75 97 ALA A CA 1
ATOM 750 C C . ALA A 1 97 ? 11.451 -10.668 -17.461 1.00 97.75 97 ALA A C 1
ATOM 752 O O . ALA A 1 97 ? 11.191 -11.013 -16.305 1.00 97.75 97 ALA A O 1
ATOM 753 N N . GLU A 1 98 ? 12.483 -11.188 -18.130 1.00 97.69 98 GLU A N 1
ATOM 754 C CA . GLU A 1 98 ? 13.399 -12.177 -17.555 1.00 97.69 98 GLU A CA 1
ATOM 755 C C . GLU A 1 98 ? 14.166 -11.622 -16.350 1.00 97.69 98 GLU A C 1
ATOM 757 O O . GLU A 1 98 ? 14.289 -12.284 -15.315 1.00 97.69 98 GLU A O 1
ATOM 762 N N . ARG A 1 99 ? 14.673 -10.387 -16.454 1.00 97.88 99 ARG A N 1
ATOM 763 C CA . ARG A 1 99 ? 15.368 -9.714 -15.346 1.00 97.88 99 ARG A CA 1
ATOM 764 C C . ARG A 1 99 ? 14.435 -9.481 -14.161 1.00 97.88 99 ARG A C 1
ATOM 766 O O . ARG A 1 99 ? 14.849 -9.696 -13.025 1.00 97.88 99 ARG A O 1
ATOM 773 N N . LEU A 1 100 ? 13.175 -9.129 -14.410 1.00 97.56 100 LEU A N 1
ATOM 774 C CA . LEU A 1 100 ? 12.157 -8.971 -13.372 1.00 97.56 100 LEU A CA 1
ATOM 775 C C . LEU A 1 100 ? 11.881 -10.303 -12.670 1.00 97.56 100 LEU A C 1
ATOM 777 O O . LEU A 1 100 ? 11.861 -10.349 -11.442 1.00 97.56 100 LEU A O 1
ATOM 781 N N . ALA A 1 101 ? 11.736 -11.395 -13.425 1.00 96.94 101 ALA A N 1
ATOM 782 C CA . ALA A 1 101 ? 11.550 -12.726 -12.853 1.00 96.94 101 ALA A CA 1
ATOM 783 C C . ALA A 1 101 ? 12.734 -13.137 -11.963 1.00 96.94 101 ALA A C 1
ATOM 785 O O . ALA A 1 101 ? 12.531 -13.604 -10.841 1.00 96.94 101 ALA A O 1
ATOM 786 N N . LYS A 1 102 ? 13.971 -12.882 -12.413 1.00 96.44 102 LYS A N 1
ATOM 787 C CA . LYS A 1 102 ? 15.188 -13.101 -11.612 1.00 96.44 102 LYS A CA 1
ATOM 788 C C . LYS A 1 102 ? 15.193 -12.242 -10.346 1.00 96.44 102 LYS A C 1
ATOM 790 O O . LYS A 1 102 ? 15.483 -12.754 -9.266 1.00 96.44 102 LYS A O 1
ATOM 795 N N . ALA A 1 103 ? 14.832 -10.963 -10.453 1.00 94.88 103 ALA A N 1
ATOM 796 C CA . ALA A 1 103 ? 14.762 -10.051 -9.316 1.00 94.88 103 ALA A CA 1
ATOM 797 C C . ALA A 1 103 ? 13.746 -10.522 -8.269 1.00 94.88 103 ALA A C 1
ATOM 799 O O . ALA A 1 103 ? 14.067 -10.546 -7.084 1.00 94.88 103 ALA A O 1
ATOM 800 N N . VAL A 1 104 ? 12.550 -10.944 -8.696 1.00 94.25 104 VAL A N 1
ATOM 801 C CA . VAL A 1 104 ? 11.506 -11.486 -7.811 1.00 94.25 104 VAL A CA 1
ATOM 802 C C . VAL A 1 104 ? 11.973 -12.777 -7.139 1.00 94.25 104 VAL A C 1
ATOM 804 O O . VAL A 1 104 ? 11.813 -12.920 -5.926 1.00 94.25 104 VAL A O 1
ATOM 807 N N . ALA A 1 105 ? 12.584 -13.693 -7.895 1.00 92.44 105 ALA A N 1
ATOM 808 C CA . ALA A 1 105 ? 13.087 -14.962 -7.372 1.00 92.44 105 ALA A CA 1
ATOM 809 C C . ALA A 1 105 ? 14.228 -14.778 -6.355 1.00 92.44 105 ALA A C 1
ATOM 811 O O . ALA A 1 105 ? 14.299 -15.506 -5.367 1.00 92.44 105 ALA A O 1
ATOM 812 N N . ALA A 1 106 ? 15.091 -13.776 -6.551 1.00 89.94 106 ALA A N 1
ATOM 813 C CA . ALA A 1 106 ? 16.208 -13.487 -5.654 1.00 89.94 106 ALA A CA 1
ATOM 814 C C . ALA A 1 106 ? 15.779 -12.897 -4.292 1.00 89.94 106 ALA A C 1
ATOM 816 O O . ALA A 1 106 ? 16.570 -12.889 -3.343 1.00 89.94 106 ALA A O 1
ATOM 817 N N . LYS A 1 107 ? 14.543 -12.394 -4.146 1.00 84.31 107 LYS A N 1
ATOM 818 C CA . LYS A 1 107 ? 14.066 -11.825 -2.873 1.00 84.31 107 LYS A CA 1
ATOM 819 C C . LYS A 1 107 ? 13.735 -12.934 -1.870 1.00 84.31 107 LYS A C 1
ATOM 821 O O . LYS A 1 107 ? 12.633 -13.472 -1.840 1.00 84.31 107 LYS A O 1
ATOM 826 N N . THR A 1 108 ? 14.674 -13.203 -0.964 1.00 62.50 108 THR A N 1
ATOM 827 C CA . THR A 1 108 ? 14.505 -14.155 0.156 1.00 62.50 108 THR A CA 1
ATOM 828 C C . THR A 1 108 ? 13.487 -13.690 1.196 1.00 62.50 108 THR A C 1
ATOM 830 O O . THR A 1 108 ? 12.788 -14.494 1.811 1.00 62.50 108 THR A O 1
ATOM 833 N N . ARG A 1 109 ? 13.382 -12.374 1.400 1.00 66.31 109 ARG A N 1
ATOM 834 C CA . ARG A 1 109 ? 12.323 -11.741 2.182 1.00 66.31 109 ARG A CA 1
ATOM 835 C C . ARG A 1 109 ? 11.476 -10.934 1.224 1.00 66.31 109 ARG A C 1
ATOM 837 O O . ARG A 1 109 ? 11.984 -10.022 0.579 1.00 66.31 109 ARG A O 1
ATOM 844 N N . LEU A 1 110 ? 10.176 -11.209 1.208 1.00 61.84 110 LEU A N 1
ATOM 845 C CA . LEU A 1 110 ? 9.232 -10.341 0.509 1.00 61.84 110 LEU A CA 1
ATOM 846 C C . LEU A 1 110 ? 9.263 -8.917 1.084 1.00 61.84 110 LEU A C 1
ATOM 848 O O . LEU A 1 110 ? 8.923 -7.979 0.375 1.00 61.84 110 LEU A O 1
ATOM 852 N N . GLY A 1 111 ? 9.764 -8.744 2.318 1.00 62.81 111 GLY A N 1
ATOM 853 C CA . GLY A 1 111 ? 9.703 -7.461 3.007 1.00 62.81 111 GLY A CA 1
ATOM 854 C C . GLY A 1 111 ? 8.251 -6.997 3.092 1.00 62.81 111 GLY A C 1
ATOM 855 O O . GLY A 1 111 ? 7.330 -7.799 2.915 1.00 62.81 111 GLY A O 1
ATOM 856 N N . GLY A 1 112 ? 8.060 -5.717 3.369 1.00 69.25 112 GLY A N 1
ATOM 857 C CA . GLY A 1 112 ? 6.781 -5.076 3.112 1.00 69.25 112 GLY A CA 1
ATOM 858 C C . GLY A 1 112 ? 5.913 -4.816 4.308 1.00 69.25 112 GLY A C 1
ATOM 859 O O . GLY A 1 112 ? 6.353 -4.916 5.448 1.00 69.25 112 GLY A O 1
ATOM 860 N N . ASP A 1 113 ? 4.686 -4.437 3.967 1.00 79.38 113 ASP A N 1
ATOM 861 C CA . ASP A 1 113 ? 3.643 -3.910 4.833 1.00 79.38 113 ASP A CA 1
ATOM 862 C C . ASP A 1 113 ? 3.648 -4.524 6.245 1.00 79.38 113 ASP A C 1
ATOM 864 O O . ASP A 1 113 ? 3.219 -5.665 6.473 1.00 79.38 113 ASP A O 1
ATOM 868 N N . LEU A 1 114 ? 4.222 -3.751 7.171 1.00 86.56 114 LEU A N 1
ATOM 869 C CA . LEU A 1 114 ? 4.385 -4.095 8.575 1.00 86.56 114 LEU A CA 1
ATOM 870 C C . LEU A 1 114 ? 3.196 -3.538 9.343 1.00 86.56 114 LEU A C 1
ATOM 872 O O . LEU A 1 114 ? 3.135 -2.347 9.636 1.00 86.56 114 LEU A O 1
ATOM 876 N N . ILE A 1 115 ? 2.281 -4.425 9.712 1.00 91.12 115 ILE A N 1
ATOM 877 C CA . ILE A 1 115 ? 1.106 -4.070 10.496 1.00 91.12 115 ILE A CA 1
ATOM 878 C C . ILE A 1 115 ? 1.552 -3.927 11.959 1.00 91.12 115 ILE A C 1
ATOM 880 O O . ILE A 1 115 ? 2.121 -4.887 12.498 1.00 91.12 115 ILE A O 1
ATOM 884 N N . PRO A 1 116 ? 1.332 -2.769 12.610 1.00 91.12 116 PRO A N 1
ATOM 885 C CA . PRO A 1 116 ? 1.817 -2.481 13.958 1.00 91.12 116 PRO A CA 1
ATOM 886 C C . PRO A 1 116 ? 0.967 -3.190 15.021 1.00 91.12 116 PRO A C 1
ATOM 888 O O . PRO A 1 116 ? 0.151 -2.585 15.710 1.00 91.12 116 PRO A O 1
ATOM 891 N N . ILE A 1 117 ? 1.139 -4.506 15.127 1.00 89.50 117 ILE A N 1
ATOM 892 C CA . ILE A 1 117 ? 0.495 -5.354 16.131 1.00 89.50 117 ILE A CA 1
ATOM 893 C C . ILE A 1 117 ? 1.572 -5.910 17.049 1.00 89.50 117 ILE A C 1
ATOM 895 O O . ILE A 1 117 ? 2.556 -6.498 16.584 1.00 89.50 117 ILE A O 1
ATOM 899 N N . ASP A 1 118 ? 1.363 -5.755 18.354 1.00 88.56 118 ASP A N 1
ATOM 900 C CA . ASP A 1 118 ? 2.220 -6.380 19.350 1.00 88.56 118 ASP A CA 1
ATOM 901 C C . ASP A 1 118 ? 2.128 -7.908 19.257 1.00 88.56 118 ASP A C 1
ATOM 903 O O . ASP A 1 118 ? 1.037 -8.487 19.270 1.00 88.56 118 ASP A O 1
ATOM 907 N N . HIS A 1 119 ? 3.280 -8.577 19.158 1.00 89.19 119 HIS A N 1
ATOM 908 C CA . HIS A 1 119 ? 3.330 -10.037 19.063 1.00 89.19 119 HIS A CA 1
ATOM 909 C C . HIS A 1 119 ? 2.691 -10.718 20.273 1.00 89.19 119 HIS A C 1
ATOM 911 O O . HIS A 1 119 ? 2.170 -11.819 20.110 1.00 89.19 119 HIS A O 1
ATOM 917 N N . GLN A 1 120 ? 2.661 -10.078 21.444 1.00 88.00 120 GLN A N 1
ATOM 918 C CA . GLN A 1 120 ? 2.008 -10.621 22.632 1.00 88.00 120 GLN A CA 1
ATOM 919 C C . GLN A 1 120 ? 0.513 -10.873 22.396 1.00 88.00 120 GLN A C 1
ATOM 921 O O . GLN A 1 120 ? 0.025 -11.948 22.727 1.00 88.00 120 GLN A O 1
ATOM 926 N N . ILE A 1 121 ? -0.187 -9.956 21.714 1.00 89.69 121 ILE A N 1
ATOM 927 C CA . ILE A 1 121 ? -1.614 -10.112 21.371 1.00 89.69 121 ILE A CA 1
ATOM 928 C C . ILE A 1 121 ? -1.825 -11.385 20.546 1.00 89.69 121 ILE A C 1
ATOM 930 O O . ILE A 1 121 ? -2.752 -12.159 20.778 1.00 89.69 121 ILE A O 1
ATOM 934 N N . ILE A 1 122 ? -0.935 -11.611 19.582 1.00 91.06 122 ILE A N 1
ATOM 935 C CA . ILE A 1 122 ? -0.998 -12.756 18.677 1.00 91.06 122 ILE A CA 1
ATOM 936 C C . ILE A 1 122 ? -0.695 -14.060 19.434 1.00 91.06 122 ILE A C 1
ATOM 938 O O . ILE A 1 122 ? -1.339 -15.089 19.220 1.00 91.06 122 ILE A O 1
ATOM 942 N N . TRP A 1 123 ? 0.268 -14.007 20.355 1.00 90.12 123 TRP A N 1
ATOM 943 C CA . TRP A 1 123 ? 0.633 -15.117 21.229 1.00 90.12 123 TRP A CA 1
ATOM 944 C C . TRP A 1 123 ? -0.492 -15.520 22.178 1.00 90.12 123 TRP A C 1
ATOM 946 O O . TRP A 1 123 ? -0.738 -16.716 22.345 1.00 90.12 123 TRP A O 1
ATOM 956 N N . ASP A 1 124 ? -1.176 -14.547 22.769 1.00 90.44 124 ASP A N 1
ATOM 957 C CA . ASP A 1 124 ? -2.281 -14.790 23.690 1.00 90.44 124 ASP A CA 1
ATOM 958 C C . ASP A 1 124 ? -3.461 -15.433 22.958 1.00 90.44 124 ASP A C 1
ATOM 960 O O . ASP A 1 124 ? -3.954 -16.467 23.403 1.00 90.44 124 ASP A O 1
ATOM 964 N N . ILE A 1 125 ? -3.817 -14.929 21.769 1.00 91.81 125 ILE A N 1
ATOM 965 C CA . ILE A 1 125 ? -4.860 -15.534 20.924 1.00 91.81 125 ILE A CA 1
ATOM 966 C C . ILE A 1 125 ? -4.522 -16.989 20.578 1.00 91.81 125 ILE A C 1
ATOM 968 O O . ILE A 1 125 ? -5.379 -17.861 20.706 1.00 91.81 125 ILE A O 1
ATOM 972 N N . ALA A 1 126 ? -3.279 -17.283 20.175 1.00 91.12 126 ALA A N 1
ATOM 973 C CA . ALA A 1 126 ? -2.872 -18.658 19.877 1.00 91.12 126 ALA A CA 1
ATOM 974 C C . ALA A 1 126 ? -3.028 -19.595 21.083 1.00 91.12 126 ALA A C 1
ATOM 976 O O . ALA A 1 126 ? -3.524 -20.713 20.929 1.00 91.12 126 ALA A O 1
ATOM 977 N N . LYS A 1 127 ? -2.648 -19.141 22.285 1.00 89.94 127 LYS A N 1
ATOM 978 C CA . LYS A 1 127 ? -2.830 -19.918 23.520 1.00 89.94 127 LYS A CA 1
ATOM 979 C C . LYS A 1 127 ? -4.307 -20.151 23.825 1.00 89.94 127 LYS A C 1
ATOM 981 O O . LYS A 1 127 ? -4.665 -21.277 24.160 1.00 89.94 127 LYS A O 1
ATOM 986 N N . SER A 1 128 ? -5.152 -19.133 23.659 1.00 89.81 128 SER A N 1
ATOM 987 C CA . SER A 1 128 ? -6.600 -19.235 23.885 1.00 89.81 128 SER A CA 1
ATOM 988 C C . SER A 1 128 ? -7.274 -20.273 22.986 1.00 89.81 128 SER A C 1
ATOM 990 O O . SER A 1 128 ? -8.248 -20.886 23.404 1.00 89.81 128 SER A O 1
ATOM 992 N N . VAL A 1 129 ? -6.736 -20.530 21.788 1.00 88.94 129 VAL A N 1
ATOM 993 C CA . VAL A 1 129 ? -7.248 -21.567 20.869 1.00 88.94 129 VAL A CA 1
ATOM 994 C C . VAL A 1 129 ? -6.501 -22.901 20.968 1.00 88.94 129 VAL A C 1
ATOM 996 O O . VAL A 1 129 ? -6.605 -23.750 20.083 1.00 88.94 129 VAL A O 1
ATOM 999 N N . SER A 1 130 ? -5.719 -23.107 22.033 1.00 85.38 130 SER A N 1
ATOM 1000 C CA . SER A 1 130 ? -4.916 -24.320 22.251 1.00 85.38 130 SER A CA 1
ATOM 1001 C C . SER A 1 130 ? -3.907 -24.622 21.129 1.00 85.38 130 SER A C 1
ATOM 1003 O O . SER A 1 130 ? -3.477 -25.764 20.944 1.00 85.38 130 SER A O 1
ATOM 1005 N N . VAL A 1 131 ? -3.481 -23.602 20.377 1.00 86.38 131 VAL A N 1
ATOM 1006 C CA . VAL A 1 131 ? -2.428 -23.721 19.364 1.00 86.38 131 VAL A CA 1
ATOM 1007 C C . VAL A 1 131 ? -1.101 -23.285 19.970 1.00 86.38 131 VAL A C 1
ATOM 1009 O O . VAL A 1 131 ? -0.986 -22.223 20.573 1.00 86.38 131 VAL A O 1
ATOM 1012 N N . ARG A 1 132 ? -0.048 -24.091 19.786 1.00 84.69 132 ARG A N 1
ATOM 1013 C CA . ARG A 1 132 ? 1.306 -23.723 20.229 1.00 84.69 132 ARG A CA 1
ATOM 1014 C C . ARG A 1 132 ? 1.792 -22.501 19.433 1.00 84.69 132 ARG A C 1
ATOM 1016 O O . ARG A 1 132 ? 2.077 -22.669 18.244 1.00 84.69 132 ARG A O 1
ATOM 1023 N N . PRO A 1 133 ? 1.970 -21.314 20.051 1.00 81.19 133 PRO A N 1
ATOM 1024 C CA . PRO A 1 133 ? 2.281 -20.091 19.307 1.00 81.19 133 PRO A CA 1
ATOM 1025 C C . PRO A 1 133 ? 3.603 -20.185 18.543 1.00 81.19 133 PRO A C 1
ATOM 1027 O O . PRO A 1 133 ? 3.701 -19.711 17.417 1.00 81.19 133 PRO A O 1
ATOM 1030 N N . SER A 1 134 ? 4.589 -20.893 19.107 1.00 82.12 134 SER A N 1
ATOM 1031 C CA . SER A 1 134 ? 5.905 -21.120 18.500 1.00 82.12 134 SER A CA 1
ATOM 1032 C C . SER A 1 134 ? 5.868 -21.843 17.150 1.00 82.12 134 SER A C 1
ATOM 1034 O O . SER A 1 134 ? 6.819 -21.719 16.380 1.00 82.12 134 SER A O 1
ATOM 1036 N N . ARG A 1 135 ? 4.786 -22.576 16.843 1.00 81.00 135 ARG A N 1
ATOM 1037 C CA . ARG A 1 135 ? 4.574 -23.186 15.519 1.00 81.00 135 ARG A CA 1
ATOM 1038 C C . ARG A 1 135 ? 4.125 -22.170 14.472 1.00 81.00 135 ARG A C 1
ATOM 1040 O O . ARG A 1 135 ? 4.366 -22.386 13.291 1.00 81.00 135 ARG A O 1
ATOM 1047 N N . LEU A 1 136 ? 3.470 -21.092 14.898 1.00 79.00 136 LEU A N 1
ATOM 1048 C CA . LEU A 1 136 ? 2.909 -20.079 14.008 1.00 79.00 136 LEU A CA 1
ATOM 1049 C C . LEU A 1 136 ? 3.859 -18.893 13.849 1.00 79.00 136 LEU A C 1
ATOM 1051 O O . LEU A 1 136 ? 4.123 -18.441 12.735 1.00 79.00 136 LEU A O 1
ATOM 1055 N N . ILE A 1 137 ? 4.373 -18.379 14.969 1.00 78.44 137 ILE A N 1
ATOM 1056 C CA . ILE A 1 137 ? 5.176 -17.160 15.033 1.00 78.44 137 ILE A CA 1
ATOM 1057 C C . ILE A 1 137 ? 6.292 -17.349 16.062 1.00 78.44 137 ILE A C 1
ATOM 1059 O O . ILE A 1 137 ? 6.079 -17.824 17.177 1.00 78.44 137 ILE A O 1
ATOM 1063 N N . ARG A 1 138 ? 7.515 -16.946 15.702 1.00 74.88 138 ARG A N 1
ATOM 1064 C CA . ARG A 1 138 ? 8.645 -16.946 16.640 1.00 74.88 138 ARG A CA 1
ATOM 1065 C C . ARG A 1 138 ? 8.406 -15.908 17.733 1.00 74.88 138 ARG A C 1
ATOM 1067 O O . ARG A 1 138 ? 8.066 -14.773 17.419 1.00 74.88 138 ARG A O 1
ATOM 1074 N N . HIS A 1 139 ? 8.646 -16.274 18.991 1.00 68.38 139 HIS A N 1
ATOM 1075 C CA . HIS A 1 139 ? 8.573 -15.321 20.097 1.00 68.38 139 HIS A CA 1
ATOM 1076 C C . HIS A 1 139 ? 9.665 -14.268 19.917 1.00 68.38 139 HIS A C 1
ATOM 1078 O O . HIS A 1 139 ? 10.853 -14.551 20.083 1.00 68.38 139 HIS A O 1
ATOM 1084 N N . ARG A 1 140 ? 9.278 -13.055 19.538 1.00 72.06 140 ARG A N 1
ATOM 1085 C CA . ARG A 1 140 ? 10.175 -11.909 19.451 1.00 72.06 140 ARG A CA 1
ATOM 1086 C C . ARG A 1 140 ? 9.440 -10.729 20.066 1.00 72.06 140 ARG A C 1
ATOM 1088 O O . ARG A 1 140 ? 8.263 -10.543 19.790 1.00 72.06 140 ARG A O 1
ATOM 1095 N N . ARG A 1 141 ? 10.140 -9.922 20.868 1.00 72.00 141 ARG A N 1
ATOM 1096 C CA . ARG A 1 141 ? 9.654 -8.592 21.262 1.00 72.00 141 ARG A CA 1
ATOM 1097 C C . ARG A 1 141 ? 9.633 -7.719 20.010 1.00 72.00 141 ARG A C 1
ATOM 1099 O O . ARG A 1 141 ? 10.627 -7.087 19.664 1.00 72.00 141 ARG A O 1
ATOM 1106 N N . ALA A 1 142 ? 8.551 -7.821 19.257 1.00 79.44 142 ALA A N 1
ATOM 1107 C CA . ALA A 1 142 ? 8.329 -7.101 18.024 1.00 79.44 142 ALA A CA 1
ATOM 1108 C C . ALA A 1 142 ? 6.926 -6.499 18.075 1.00 79.44 142 ALA A C 1
ATOM 1110 O O . ALA A 1 142 ? 5.953 -7.181 18.382 1.00 79.44 142 ALA A O 1
ATOM 1111 N N . HIS A 1 143 ? 6.847 -5.214 17.744 1.00 87.25 143 HIS A N 1
ATOM 1112 C CA . HIS A 1 143 ? 5.601 -4.446 17.731 1.00 87.25 143 HIS A CA 1
ATOM 1113 C C . HIS A 1 143 ? 4.987 -4.366 16.328 1.00 87.25 143 HIS A C 1
ATOM 1115 O O . HIS A 1 143 ? 4.233 -3.447 16.025 1.00 87.25 143 HIS A O 1
ATOM 1121 N N . ALA A 1 144 ? 5.383 -5.278 15.437 1.00 89.25 144 ALA A N 1
ATOM 1122 C CA . ALA A 1 144 ? 4.856 -5.347 14.086 1.00 89.25 144 ALA A CA 1
ATOM 1123 C C . ALA A 1 144 ? 4.976 -6.752 13.493 1.00 89.25 144 ALA A C 1
ATOM 1125 O O . ALA A 1 144 ? 5.926 -7.491 13.771 1.00 89.25 144 ALA A O 1
ATOM 1126 N N . ILE A 1 145 ? 4.044 -7.097 12.612 1.00 88.19 145 ILE A N 1
ATOM 1127 C CA . ILE A 1 145 ? 4.007 -8.356 11.870 1.00 88.19 145 ILE A CA 1
ATOM 1128 C C . ILE A 1 145 ? 3.793 -8.069 10.383 1.00 88.19 145 ILE A C 1
ATOM 1130 O O . ILE A 1 145 ? 3.074 -7.144 10.018 1.00 88.19 145 ILE A O 1
ATOM 1134 N N . THR A 1 146 ? 4.411 -8.856 9.499 1.00 87.00 146 THR A N 1
ATOM 1135 C CA . THR A 1 146 ? 4.127 -8.726 8.062 1.00 87.00 146 THR A CA 1
ATOM 1136 C C . THR A 1 146 ? 2.697 -9.176 7.777 1.00 87.00 146 THR A C 1
ATOM 1138 O O . THR A 1 146 ? 2.252 -10.189 8.327 1.00 87.00 146 THR A O 1
ATOM 1141 N N . ARG A 1 147 ? 2.004 -8.502 6.853 1.00 87.38 147 ARG A N 1
ATOM 1142 C CA . ARG A 1 147 ? 0.655 -8.894 6.400 1.00 87.38 147 ARG A CA 1
ATOM 1143 C C . ARG A 1 147 ? 0.535 -10.385 6.066 1.00 87.38 147 ARG A C 1
ATOM 1145 O O . ARG A 1 147 ? -0.368 -11.062 6.542 1.00 87.38 147 ARG A O 1
ATOM 1152 N N . SER A 1 148 ? 1.502 -10.929 5.327 1.00 85.25 148 SER A N 1
ATOM 1153 C CA . SER A 1 148 ? 1.552 -12.351 4.953 1.00 85.25 148 SER A CA 1
ATOM 1154 C C . SER A 1 148 ? 1.720 -13.311 6.135 1.00 85.25 148 SER A C 1
ATOM 1156 O O . SER A 1 148 ? 1.282 -14.458 6.075 1.00 85.25 148 SER A O 1
ATOM 1158 N N . SER A 1 149 ? 2.384 -12.884 7.210 1.00 87.56 149 SER A N 1
ATOM 1159 C CA . SER A 1 149 ? 2.517 -13.698 8.421 1.00 87.56 149 SER A CA 1
ATOM 1160 C C . SER A 1 149 ? 1.255 -13.627 9.269 1.00 87.56 149 SER A C 1
ATOM 1162 O O . SER A 1 149 ? 0.862 -14.646 9.828 1.00 87.56 149 SER A O 1
ATOM 1164 N N . LEU A 1 150 ? 0.600 -12.462 9.316 1.00 91.06 150 LEU A N 1
ATOM 1165 C CA . LEU A 1 150 ? -0.694 -12.310 9.974 1.00 91.06 150 LEU A CA 1
ATOM 1166 C C . LEU A 1 150 ? -1.780 -13.143 9.280 1.00 91.06 150 LEU A C 1
ATOM 1168 O O . LEU A 1 150 ? -2.512 -13.851 9.960 1.00 91.06 150 LEU A O 1
ATOM 1172 N N . ALA A 1 151 ? -1.833 -13.132 7.945 1.00 91.12 151 ALA A N 1
ATOM 1173 C CA . ALA A 1 151 ? -2.772 -13.950 7.174 1.00 91.12 151 ALA A CA 1
ATOM 1174 C C . ALA A 1 151 ? -2.614 -15.449 7.488 1.00 91.12 151 ALA A C 1
ATOM 1176 O O . ALA A 1 151 ? -3.564 -16.091 7.928 1.00 91.12 151 ALA A O 1
ATOM 1177 N N . ARG A 1 152 ? -1.384 -15.980 7.392 1.00 90.69 152 ARG A N 1
ATOM 1178 C CA . ARG A 1 152 ? -1.086 -17.383 7.745 1.00 90.69 152 ARG A CA 1
ATOM 1179 C C . ARG A 1 152 ? -1.428 -17.715 9.196 1.00 90.69 152 ARG A C 1
ATOM 1181 O O . ARG A 1 152 ? -1.847 -18.830 9.491 1.00 90.69 152 ARG A O 1
ATOM 1188 N N . PHE A 1 153 ? -1.218 -16.769 10.111 1.00 92.00 153 PHE A N 1
ATOM 1189 C CA . PHE A 1 153 ? -1.597 -16.935 11.509 1.00 92.00 153 PHE A CA 1
ATOM 1190 C C . PHE A 1 153 ? -3.114 -17.090 11.663 1.00 92.00 153 PHE A C 1
ATOM 1192 O O . PHE A 1 153 ? -3.559 -18.037 12.307 1.00 92.00 153 PHE A O 1
ATOM 1199 N N . VAL A 1 154 ? -3.896 -16.193 11.054 1.00 93.81 154 VAL A N 1
ATOM 1200 C CA . VAL A 1 154 ? -5.365 -16.224 11.099 1.00 93.81 154 VAL A CA 1
ATOM 1201 C C . VAL A 1 154 ? -5.895 -17.529 10.506 1.00 93.81 154 VAL A C 1
ATOM 1203 O O . VAL A 1 154 ? -6.718 -18.188 11.139 1.00 93.81 154 VAL A O 1
ATOM 1206 N N . GLU A 1 155 ? -5.381 -17.949 9.348 1.00 93.38 155 GLU A N 1
ATOM 1207 C CA . GLU A 1 155 ? -5.747 -19.222 8.715 1.00 93.38 155 GLU A CA 1
ATOM 1208 C C . GLU A 1 155 ? -5.465 -20.418 9.632 1.00 93.38 155 GLU A C 1
ATOM 1210 O O . GLU A 1 155 ? -6.333 -21.265 9.847 1.00 93.38 155 GLU A O 1
ATOM 1215 N N . ALA A 1 156 ? -4.273 -20.467 10.232 1.00 91.94 156 ALA A N 1
ATOM 1216 C CA . ALA A 1 156 ? -3.891 -21.559 11.119 1.00 91.94 156 ALA A CA 1
ATOM 1217 C C . ALA A 1 156 ? -4.730 -21.600 12.407 1.00 91.94 156 ALA A C 1
ATOM 1219 O O . ALA A 1 156 ? -5.056 -22.684 12.894 1.00 91.94 156 ALA A O 1
ATOM 1220 N N . VAL A 1 157 ? -5.096 -20.437 12.954 1.00 92.00 157 VAL A N 1
ATOM 1221 C CA . VAL A 1 157 ? -5.994 -20.338 14.112 1.00 92.00 157 VAL A CA 1
ATOM 1222 C C . VAL A 1 157 ? -7.396 -20.821 13.748 1.00 92.00 157 VAL A C 1
ATOM 1224 O O . VAL A 1 157 ? -7.916 -21.693 14.443 1.00 92.00 157 VAL A O 1
ATOM 1227 N N . LYS A 1 158 ? -7.983 -20.337 12.645 1.00 91.69 158 LYS A N 1
ATOM 1228 C CA . LYS A 1 158 ? -9.335 -20.728 12.199 1.00 91.69 158 LYS A CA 1
ATOM 1229 C C . LYS A 1 158 ? -9.431 -22.214 11.836 1.00 91.69 158 LYS A C 1
ATOM 1231 O O . LYS A 1 158 ? -10.475 -22.826 12.037 1.00 91.69 158 LYS A O 1
ATOM 1236 N N . GLY A 1 159 ? -8.341 -22.811 11.350 1.00 90.81 159 GLY A N 1
ATOM 1237 C CA . GLY A 1 159 ? -8.254 -24.247 11.064 1.00 90.81 159 GLY A CA 1
ATOM 1238 C C . GLY A 1 159 ? -8.037 -25.143 12.293 1.00 90.81 159 GLY A C 1
ATOM 1239 O O . GLY A 1 159 ? -8.056 -26.368 12.171 1.00 90.81 159 GLY A O 1
ATOM 1240 N N . SER A 1 160 ? -7.800 -24.573 13.477 1.00 89.75 160 SER A N 1
ATOM 1241 C CA . SER A 1 160 ? -7.510 -25.346 14.688 1.00 89.75 160 SER A CA 1
ATOM 1242 C C . SER A 1 160 ? -8.778 -25.896 15.352 1.00 89.75 160 SER A C 1
ATOM 1244 O O . SER A 1 160 ? -9.847 -25.294 15.288 1.00 89.75 160 SER A O 1
ATOM 1246 N N . ARG A 1 161 ? -8.665 -27.037 16.053 1.00 86.94 161 ARG A N 1
ATOM 1247 C CA . ARG A 1 161 ? -9.803 -27.617 16.797 1.00 86.94 161 ARG A CA 1
ATOM 1248 C C . ARG A 1 161 ? -10.327 -26.667 17.874 1.00 86.94 161 ARG A C 1
ATOM 1250 O O . ARG A 1 161 ? -11.534 -26.561 18.039 1.00 86.94 161 ARG A O 1
ATOM 1257 N N . GLY A 1 162 ? -9.422 -25.956 18.550 1.00 85.62 162 GLY A N 1
ATOM 1258 C CA . GLY A 1 162 ? -9.767 -25.037 19.629 1.00 85.62 162 GLY A CA 1
ATOM 1259 C C . GLY A 1 162 ? -10.517 -23.790 19.173 1.00 85.62 162 GLY A C 1
ATOM 1260 O O . GLY A 1 162 ? -11.041 -23.097 20.027 1.00 85.62 162 GLY A O 1
ATOM 1261 N N . TYR A 1 163 ? -10.615 -23.517 17.865 1.00 87.69 163 TYR A N 1
ATOM 1262 C CA . TYR A 1 163 ? -11.420 -22.414 17.333 1.00 87.69 163 TYR A CA 1
ATOM 1263 C C . TYR A 1 163 ? -12.935 -22.644 17.465 1.00 87.69 163 TYR A C 1
ATOM 1265 O O . TYR A 1 163 ? -13.693 -21.680 17.495 1.00 87.69 163 TYR A O 1
ATOM 1273 N N . ARG A 1 164 ? -13.393 -23.902 17.547 1.00 85.06 164 ARG A N 1
ATOM 1274 C CA . ARG A 1 164 ? -14.831 -24.234 17.557 1.00 85.06 164 ARG A CA 1
ATOM 1275 C C . ARG A 1 164 ? -15.549 -23.798 18.835 1.00 85.06 164 ARG A C 1
ATOM 1277 O O . ARG A 1 164 ? -16.714 -23.432 18.759 1.00 85.06 164 ARG A O 1
ATOM 1284 N N . ASP A 1 165 ? -14.829 -23.780 19.954 1.00 85.88 165 ASP A N 1
ATOM 1285 C CA . ASP A 1 165 ? -15.388 -23.568 21.295 1.00 85.88 165 ASP A CA 1
ATOM 1286 C C . ASP A 1 165 ? -14.844 -22.283 21.955 1.00 85.88 165 ASP A C 1
ATOM 1288 O O . ASP A 1 165 ? -14.742 -22.188 23.179 1.00 85.88 165 ASP A O 1
ATOM 1292 N N . ILE A 1 166 ? -14.431 -21.290 21.156 1.00 89.62 166 ILE A N 1
ATOM 1293 C CA . ILE A 1 166 ? -13.868 -20.039 21.686 1.00 89.62 166 ILE A CA 1
ATOM 1294 C C . ILE A 1 166 ? -14.943 -19.094 22.211 1.00 89.62 166 ILE A C 1
ATOM 1296 O O . ILE A 1 166 ? -16.042 -18.991 21.668 1.00 89.62 166 ILE A O 1
ATOM 1300 N N . HIS A 1 167 ? -14.567 -18.312 23.219 1.00 91.75 167 HIS A N 1
ATOM 1301 C CA . HIS A 1 167 ? -15.392 -17.220 23.714 1.00 91.75 167 HIS A CA 1
ATOM 1302 C C . HIS A 1 167 ? -15.542 -16.100 22.662 1.00 91.75 167 HIS A C 1
ATOM 1304 O O . HIS A 1 167 ? -14.663 -15.874 21.819 1.00 91.75 167 HIS A O 1
ATOM 1310 N N . GLN A 1 168 ? -16.669 -15.384 22.712 1.00 91.50 168 GLN A N 1
ATOM 1311 C CA . GLN A 1 168 ? -17.061 -14.394 21.701 1.00 91.50 168 GLN A CA 1
ATOM 1312 C C . GLN A 1 168 ? -16.054 -13.238 21.559 1.00 91.50 168 GLN A C 1
ATOM 1314 O O . GLN A 1 168 ? -15.830 -12.738 20.457 1.00 91.50 168 GLN A O 1
ATOM 1319 N N . ASP A 1 169 ? -15.403 -12.827 22.647 1.00 92.69 169 ASP A N 1
ATOM 1320 C CA . ASP A 1 169 ? -14.399 -11.756 22.630 1.00 92.69 169 ASP A CA 1
ATOM 1321 C C . ASP A 1 169 ? -13.139 -12.150 21.834 1.00 92.69 169 ASP A C 1
ATOM 1323 O O . ASP A 1 169 ? -12.606 -11.344 21.067 1.00 92.69 169 ASP A O 1
ATOM 1327 N N . ILE A 1 170 ? -12.683 -13.401 21.964 1.00 92.62 170 ILE A N 1
ATOM 1328 C CA . ILE A 1 170 ? -11.555 -13.943 21.199 1.00 92.62 170 ILE A CA 1
ATOM 1329 C C . ILE A 1 170 ? -11.928 -14.049 19.722 1.00 92.62 170 ILE A C 1
ATOM 1331 O O . ILE A 1 170 ? -11.119 -13.698 18.860 1.00 92.62 170 ILE A O 1
ATOM 1335 N N . MET A 1 171 ? -13.159 -14.469 19.424 1.00 93.12 171 MET A N 1
ATOM 1336 C CA . MET A 1 171 ? -13.666 -14.528 18.054 1.00 93.12 171 MET A CA 1
ATOM 1337 C C . MET A 1 171 ? -13.630 -13.151 17.381 1.00 93.12 171 MET A C 1
ATOM 1339 O O . MET A 1 171 ? -13.122 -13.021 16.266 1.00 93.12 171 MET A O 1
ATOM 1343 N N . GLU A 1 172 ? -14.087 -12.111 18.079 1.00 93.88 172 GLU A N 1
ATOM 1344 C CA . GLU A 1 172 ? -14.068 -10.735 17.580 1.00 93.88 172 GLU A CA 1
ATOM 1345 C C . GLU A 1 172 ? -12.633 -10.211 17.389 1.00 93.88 172 GLU A C 1
ATOM 1347 O O . GLU A 1 172 ? -12.324 -9.571 16.382 1.00 93.88 172 GLU A O 1
ATOM 1352 N N . ARG A 1 173 ? -11.701 -10.544 18.293 1.00 94.75 173 ARG A N 1
ATOM 1353 C CA . ARG A 1 173 ? -10.274 -10.214 18.115 1.00 94.75 173 ARG A CA 1
ATOM 1354 C C . ARG A 1 173 ? -9.681 -10.882 16.873 1.00 94.75 173 ARG A C 1
ATOM 1356 O O . ARG A 1 173 ? -8.987 -10.213 16.109 1.00 94.75 173 ARG A O 1
ATOM 1363 N N . ILE A 1 174 ? -9.965 -12.165 16.640 1.00 94.06 174 ILE A N 1
ATOM 1364 C CA . ILE A 1 174 ? -9.510 -12.892 15.442 1.00 94.06 174 ILE A CA 1
ATOM 1365 C C . ILE A 1 174 ? -10.090 -12.253 14.178 1.00 94.06 174 ILE A C 1
ATOM 1367 O O . ILE A 1 174 ? -9.351 -12.033 13.220 1.00 94.06 174 ILE A O 1
ATOM 1371 N N . LYS A 1 175 ? -11.376 -11.885 14.191 1.00 95.06 175 LYS A N 1
ATOM 1372 C CA . LYS A 1 175 ? -12.028 -11.193 13.072 1.00 95.06 175 LYS A CA 1
ATOM 1373 C C . LYS A 1 175 ? -11.346 -9.864 12.747 1.00 95.06 175 LYS A C 1
ATOM 1375 O O . LYS A 1 175 ? -11.106 -9.569 11.581 1.00 95.06 175 LYS A O 1
ATOM 1380 N N . ARG A 1 176 ? -10.950 -9.082 13.756 1.00 95.06 176 ARG A N 1
ATOM 1381 C CA . ARG A 1 176 ? -10.176 -7.844 13.545 1.00 95.06 176 ARG A CA 1
ATOM 1382 C C . ARG A 1 176 ? -8.798 -8.114 12.940 1.00 95.06 176 ARG A C 1
ATOM 1384 O O . ARG A 1 176 ? -8.379 -7.376 12.054 1.00 95.06 176 ARG A O 1
ATOM 1391 N N . LEU A 1 177 ? -8.102 -9.170 13.372 1.00 94.50 177 LEU A N 1
ATOM 1392 C CA . LEU A 1 177 ? -6.831 -9.578 12.756 1.00 94.50 177 LEU A CA 1
ATOM 1393 C C . LEU A 1 177 ? -7.013 -10.004 11.293 1.00 94.50 177 LEU A C 1
ATOM 1395 O O . LEU A 1 177 ? -6.185 -9.659 10.453 1.00 94.50 177 LEU A O 1
ATOM 1399 N N . GLU A 1 178 ? -8.100 -10.712 10.989 1.00 95.38 178 GLU A N 1
ATOM 1400 C CA . GLU A 1 178 ? -8.477 -11.087 9.625 1.00 95.38 178 GLU A CA 1
ATOM 1401 C C . GLU A 1 178 ? -8.732 -9.845 8.764 1.00 95.38 178 GLU A C 1
ATOM 1403 O O . GLU A 1 178 ? -8.116 -9.705 7.710 1.00 95.38 178 GLU A O 1
ATOM 1408 N N . MET A 1 179 ? -9.531 -8.894 9.261 1.00 94.94 179 MET A N 1
ATOM 1409 C CA . MET A 1 179 ? -9.778 -7.611 8.593 1.00 94.94 179 MET A CA 1
ATOM 1410 C C . MET A 1 179 ? -8.482 -6.841 8.333 1.00 94.94 179 MET A C 1
ATOM 1412 O O . MET A 1 179 ? -8.300 -6.283 7.254 1.00 94.94 179 MET A O 1
ATOM 1416 N N . LEU A 1 180 ? -7.556 -6.819 9.297 1.00 93.25 180 LEU A N 1
ATOM 1417 C CA . LEU A 1 180 ? -6.253 -6.183 9.113 1.00 93.25 180 LEU A CA 1
ATOM 1418 C C . LEU A 1 180 ? -5.429 -6.888 8.038 1.00 93.25 180 LEU A C 1
ATOM 1420 O O . LEU A 1 180 ? -4.807 -6.201 7.235 1.00 93.25 180 LEU A O 1
ATOM 1424 N N . ALA A 1 181 ? -5.441 -8.223 7.987 1.00 91.12 181 ALA A N 1
ATOM 1425 C CA . ALA A 1 181 ? -4.704 -9.005 6.997 1.00 91.12 181 ALA A CA 1
ATOM 1426 C C . ALA A 1 181 ? -5.264 -8.853 5.571 1.00 91.12 181 ALA A C 1
ATOM 1428 O O . ALA A 1 181 ? -4.479 -8.796 4.621 1.00 91.12 181 ALA A O 1
ATOM 1429 N N . SER A 1 182 ? -6.586 -8.729 5.422 1.00 91.12 182 SER A N 1
ATOM 1430 C CA . SER A 1 182 ? -7.266 -8.559 4.131 1.00 91.12 182 SER A CA 1
ATOM 1431 C C . SER A 1 182 ? -7.478 -7.097 3.719 1.00 91.12 182 SER A C 1
ATOM 1433 O O . SER A 1 182 ? -7.976 -6.843 2.626 1.00 91.12 182 SER A O 1
ATOM 1435 N N . SER A 1 183 ? -7.140 -6.134 4.583 1.00 89.75 183 SER A N 1
ATOM 1436 C CA . SER A 1 183 ? -7.339 -4.707 4.312 1.00 89.75 183 SER A CA 1
ATOM 1437 C C . SER A 1 183 ? -6.560 -4.235 3.072 1.00 89.75 183 SER A C 1
ATOM 1439 O O . SER A 1 183 ? -5.377 -4.562 2.944 1.00 89.75 183 SER A O 1
ATOM 1441 N N . PRO A 1 184 ? -7.161 -3.403 2.200 1.00 85.56 184 PRO A N 1
ATOM 1442 C CA . PRO A 1 184 ? -6.450 -2.778 1.083 1.00 85.56 184 PRO A CA 1
ATOM 1443 C C . PRO A 1 184 ? -5.470 -1.681 1.540 1.00 85.56 184 PRO A C 1
ATOM 1445 O O . PRO A 1 184 ? -4.696 -1.169 0.735 1.00 85.56 184 PRO A O 1
ATOM 1448 N N . LEU A 1 185 ? -5.5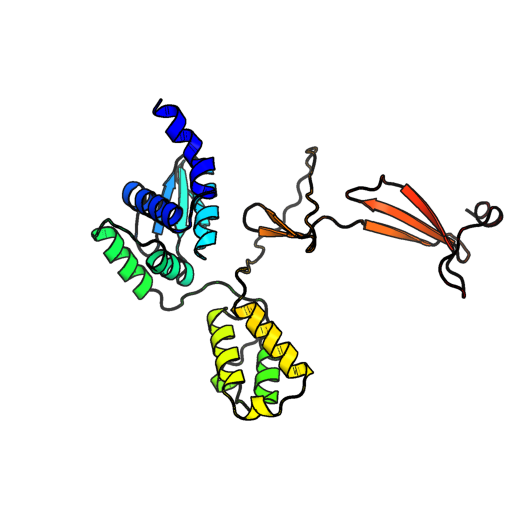00 -1.297 2.820 1.00 88.31 185 LEU A N 1
ATOM 1449 C CA . LEU A 1 185 ? -4.651 -0.247 3.372 1.00 88.31 185 LEU A CA 1
ATOM 1450 C C . LEU A 1 185 ? -3.296 -0.805 3.791 1.00 88.31 185 LEU A C 1
ATOM 1452 O O . LEU A 1 185 ? -3.236 -1.766 4.558 1.00 88.31 185 LEU A O 1
ATOM 1456 N N . GLY A 1 186 ? -2.222 -0.158 3.345 1.00 87.44 186 GLY A N 1
ATOM 1457 C CA . GLY A 1 186 ? -0.868 -0.414 3.824 1.00 87.44 186 GLY A CA 1
ATOM 1458 C C . GLY A 1 186 ? -0.477 0.498 4.986 1.00 87.44 186 GLY A C 1
ATOM 1459 O O . GLY A 1 186 ? -0.948 1.627 5.092 1.00 87.44 186 GLY A O 1
ATOM 1460 N N . TRP A 1 187 ? 0.431 0.019 5.827 1.00 88.81 187 TRP A N 1
ATOM 1461 C CA . TRP A 1 187 ? 1.069 0.782 6.891 1.00 88.81 187 TRP A CA 1
ATOM 1462 C C . TRP A 1 187 ? 2.423 1.311 6.435 1.00 88.81 187 TRP A C 1
ATOM 1464 O O . TRP A 1 187 ? 3.225 0.587 5.837 1.00 88.81 187 TRP A O 1
ATOM 1474 N N . GLU A 1 188 ? 2.682 2.573 6.766 1.00 87.50 188 GLU A N 1
ATOM 1475 C CA . GLU A 1 188 ? 3.952 3.249 6.525 1.00 87.50 188 GLU A CA 1
ATOM 1476 C C . GLU A 1 188 ? 4.477 3.869 7.816 1.00 87.50 188 GLU A C 1
ATOM 1478 O O . GLU A 1 188 ? 3.728 4.421 8.626 1.00 87.50 188 GLU A O 1
ATOM 1483 N N . ARG A 1 189 ? 5.792 3.766 8.025 1.00 85.81 189 ARG A N 1
ATOM 1484 C CA . ARG A 1 189 ? 6.440 4.337 9.206 1.00 85.81 189 ARG A CA 1
ATOM 1485 C C . ARG A 1 189 ? 6.767 5.802 8.948 1.00 85.81 189 ARG A C 1
ATOM 1487 O O . ARG A 1 189 ? 7.490 6.122 8.007 1.00 85.81 189 ARG A O 1
ATOM 1494 N N . ILE A 1 190 ? 6.345 6.675 9.859 1.00 90.38 190 ILE A N 1
ATOM 1495 C CA . ILE A 1 190 ? 6.783 8.073 9.869 1.00 90.38 190 ILE A CA 1
ATOM 1496 C C . ILE A 1 190 ? 8.301 8.114 10.082 1.00 90.38 190 ILE A C 1
ATOM 1498 O O . ILE A 1 190 ? 8.817 7.633 11.095 1.00 90.38 190 ILE A O 1
ATOM 1502 N N . ARG A 1 191 ? 9.022 8.680 9.110 1.00 89.19 191 ARG A N 1
ATOM 1503 C CA . ARG A 1 191 ? 10.483 8.834 9.166 1.00 89.19 191 ARG A CA 1
ATOM 1504 C C . ARG A 1 191 ? 10.903 10.098 9.911 1.00 89.19 191 ARG A C 1
ATOM 1506 O O . ARG A 1 191 ? 11.891 10.076 10.636 1.00 89.19 191 ARG A O 1
ATOM 1513 N N . SER A 1 192 ? 10.168 11.184 9.713 1.00 93.56 192 SER A N 1
ATOM 1514 C CA . SER A 1 192 ? 10.463 12.501 10.272 1.00 93.56 192 SER A CA 1
ATOM 1515 C C . SER A 1 192 ? 9.192 13.337 10.337 1.00 93.56 192 SER A C 1
ATOM 1517 O O . SER A 1 192 ? 8.299 13.166 9.509 1.00 93.56 192 SER A O 1
ATOM 1519 N N . ILE A 1 193 ? 9.141 14.260 11.294 1.00 94.50 193 ILE A N 1
ATOM 1520 C CA . ILE A 1 193 ? 8.099 15.282 11.414 1.00 94.50 193 ILE A CA 1
ATOM 1521 C C . ILE A 1 193 ? 8.820 16.628 11.474 1.00 94.50 193 ILE A C 1
ATOM 1523 O O . ILE A 1 193 ? 9.741 16.793 12.272 1.00 94.50 193 ILE A O 1
ATOM 1527 N N . SER A 1 194 ? 8.432 17.566 10.615 1.00 92.00 194 SER A N 1
ATOM 1528 C CA . SER A 1 194 ? 9.002 18.915 10.548 1.00 92.00 194 SER A CA 1
ATOM 1529 C C . SER A 1 194 ? 7.898 19.957 10.659 1.00 92.00 194 SER A C 1
ATOM 1531 O O . SER A 1 194 ? 6.846 19.809 10.041 1.00 92.00 194 SER A O 1
ATOM 1533 N N . HIS A 1 195 ? 8.155 21.027 11.409 1.00 91.69 195 HIS A N 1
ATOM 1534 C CA . HIS A 1 195 ? 7.225 22.142 11.567 1.00 91.69 195 HIS A CA 1
ATOM 1535 C C . HIS A 1 195 ? 7.620 23.284 10.633 1.00 91.69 195 HIS A C 1
ATOM 1537 O O . HIS A 1 195 ? 8.767 23.726 10.647 1.00 91.69 195 HIS A O 1
ATOM 1543 N N . ILE A 1 196 ? 6.668 23.765 9.838 1.00 90.12 196 ILE A N 1
ATOM 1544 C CA . ILE A 1 196 ? 6.860 24.865 8.890 1.00 90.12 196 ILE A CA 1
ATOM 1545 C C . ILE A 1 196 ? 5.813 25.930 9.209 1.00 90.12 196 ILE A C 1
ATOM 1547 O O . ILE A 1 196 ? 4.648 25.601 9.431 1.00 90.12 196 ILE A O 1
ATOM 1551 N N . ARG A 1 197 ? 6.224 27.200 9.253 1.00 89.12 197 ARG A N 1
ATOM 1552 C CA . ARG A 1 197 ? 5.283 28.327 9.261 1.00 89.12 197 ARG A CA 1
ATOM 1553 C C . ARG A 1 197 ? 4.946 28.665 7.816 1.00 89.12 197 ARG A C 1
ATOM 1555 O O . ARG A 1 197 ? 5.858 28.890 7.027 1.00 89.12 197 ARG A O 1
ATOM 1562 N N . ALA A 1 198 ? 3.664 28.673 7.484 1.00 86.06 198 ALA A N 1
ATOM 1563 C CA . ALA A 1 198 ? 3.183 29.008 6.155 1.00 86.06 198 ALA A CA 1
ATOM 1564 C C . ALA A 1 198 ? 1.890 29.815 6.278 1.00 86.06 198 ALA A C 1
ATOM 1566 O O . ALA A 1 198 ? 0.982 29.400 6.993 1.00 86.06 198 ALA A O 1
ATOM 1567 N N . ASP A 1 199 ? 1.794 30.911 5.529 1.00 87.69 199 ASP A N 1
ATOM 1568 C CA . ASP A 1 199 ? 0.585 31.744 5.437 1.00 87.69 199 ASP A CA 1
ATOM 1569 C C . ASP A 1 199 ? -0.364 31.237 4.332 1.00 87.69 199 ASP A C 1
ATOM 1571 O O . ASP A 1 199 ? -1.115 31.989 3.717 1.00 87.69 199 ASP A O 1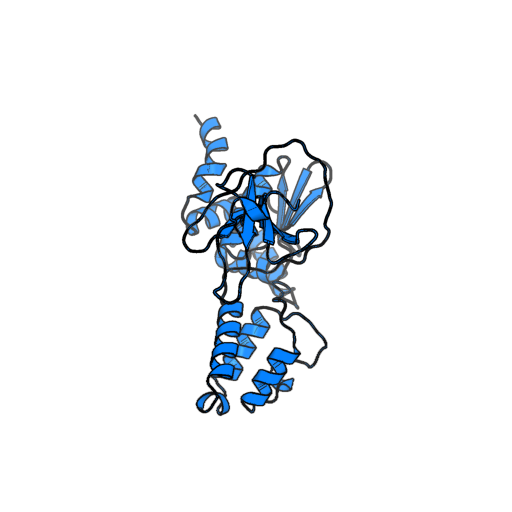
ATOM 1575 N N . THR A 1 200 ? -0.285 29.942 4.014 1.00 85.25 200 THR A N 1
ATOM 1576 C CA . THR A 1 200 ? -1.066 29.315 2.942 1.00 85.25 200 THR A CA 1
ATOM 1577 C C . THR A 1 200 ? -2.423 28.865 3.481 1.00 85.25 200 THR A C 1
ATOM 1579 O O . THR A 1 200 ? -2.460 28.224 4.535 1.00 85.25 200 THR A O 1
ATOM 1582 N N . PRO A 1 201 ? -3.536 29.142 2.776 1.00 84.06 201 PRO A N 1
ATOM 1583 C CA . PRO A 1 201 ? -4.834 28.618 3.174 1.00 84.06 201 PRO A CA 1
ATOM 1584 C C . PRO A 1 201 ? -4.805 27.085 3.182 1.00 84.06 201 PRO A C 1
ATOM 1586 O O . PRO A 1 201 ? -4.338 26.453 2.234 1.00 84.06 201 PRO A O 1
ATOM 1589 N N . VAL A 1 202 ? -5.313 26.493 4.262 1.00 83.50 202 VAL A N 1
ATOM 1590 C CA . VAL A 1 202 ? -5.520 25.047 4.378 1.00 83.50 202 VAL A CA 1
ATOM 1591 C C . VAL A 1 202 ? -6.969 24.710 4.053 1.00 83.50 202 VAL A C 1
ATOM 1593 O O . VAL A 1 202 ? -7.879 25.485 4.346 1.00 83.50 202 VAL A O 1
ATOM 1596 N N . CYS A 1 203 ? -7.182 23.554 3.437 1.00 81.25 203 CYS A N 1
ATOM 1597 C CA . CYS A 1 203 ? -8.505 23.073 3.060 1.00 81.25 203 CYS A CA 1
ATOM 1598 C C . CYS A 1 203 ? -8.764 21.707 3.688 1.00 81.25 203 CYS A C 1
ATOM 1600 O O . CYS A 1 203 ? -7.830 20.949 3.953 1.00 81.25 203 CYS A O 1
ATOM 1602 N N . ASP A 1 204 ? -10.041 21.391 3.873 1.00 82.69 204 ASP A N 1
ATOM 1603 C CA . ASP A 1 204 ? -10.503 20.084 4.320 1.00 82.69 204 ASP A CA 1
ATOM 1604 C C . ASP A 1 204 ? -11.743 19.661 3.524 1.00 82.69 204 ASP A C 1
ATOM 1606 O O . ASP A 1 204 ? -12.423 20.502 2.930 1.00 82.69 204 ASP A O 1
ATOM 1610 N N . ILE A 1 205 ? -12.020 18.358 3.487 1.00 83.75 205 ILE A N 1
ATOM 1611 C CA . ILE A 1 205 ? -13.147 17.778 2.756 1.00 83.75 205 ILE A CA 1
ATOM 1612 C C . ILE A 1 205 ? -13.974 16.934 3.718 1.00 83.75 205 ILE A C 1
ATOM 1614 O O . ILE A 1 205 ? -13.473 15.997 4.335 1.00 83.75 205 ILE A O 1
ATOM 1618 N N . THR A 1 206 ? -15.277 17.212 3.790 1.00 81.88 206 THR A N 1
ATOM 1619 C CA . THR A 1 206 ? -16.194 16.406 4.596 1.00 81.88 206 THR A CA 1
ATOM 1620 C C . THR A 1 206 ? -16.762 15.246 3.787 1.00 81.88 206 THR A C 1
ATOM 1622 O O . THR A 1 206 ? -17.671 15.431 2.980 1.00 81.88 206 THR A O 1
ATOM 1625 N N . VAL A 1 207 ? -16.255 14.035 4.030 1.00 85.00 207 VAL A N 1
ATOM 1626 C CA . VAL A 1 207 ? -16.771 12.804 3.408 1.00 85.00 207 VAL A CA 1
ATOM 1627 C C . VAL A 1 207 ? -17.650 11.995 4.368 1.00 85.00 207 VAL A C 1
ATOM 1629 O O . VAL A 1 207 ? -17.203 11.571 5.431 1.00 85.00 207 VAL A O 1
ATOM 1632 N N . SER A 1 208 ? -18.902 11.747 3.976 1.00 82.75 208 SER A N 1
ATOM 1633 C CA . SER A 1 208 ? -19.855 10.878 4.687 1.00 82.75 208 SER A CA 1
ATOM 1634 C C . SER A 1 208 ? -19.843 9.450 4.111 1.00 82.75 208 SER A C 1
ATOM 1636 O O . SER A 1 208 ? -19.630 9.303 2.906 1.00 82.75 208 SER A O 1
ATOM 1638 N N . PRO A 1 209 ? -20.080 8.390 4.914 1.00 85.81 209 PRO A N 1
ATOM 1639 C CA . PRO A 1 209 ? -20.330 8.396 6.365 1.00 85.81 209 PRO A CA 1
ATOM 1640 C C . PRO A 1 209 ? -19.062 8.260 7.222 1.00 85.81 209 PRO A C 1
ATOM 1642 O O . PRO A 1 209 ? -19.140 8.335 8.444 1.00 85.81 209 PRO A O 1
ATOM 1645 N N . TYR A 1 210 ? -17.900 8.023 6.611 1.00 84.31 210 TYR A N 1
ATOM 1646 C CA . TYR A 1 210 ? -16.716 7.546 7.336 1.00 84.31 210 TYR A CA 1
ATOM 1647 C C . TYR A 1 210 ? -15.782 8.647 7.856 1.00 84.31 210 TYR A C 1
ATOM 1649 O O . TYR A 1 210 ? -14.851 8.336 8.597 1.00 84.31 210 TYR A O 1
ATOM 1657 N N . ALA A 1 211 ? -16.003 9.906 7.469 1.00 87.38 211 ALA A N 1
ATOM 1658 C CA . ALA A 1 211 ? -15.182 11.051 7.860 1.00 87.38 211 ALA A CA 1
ATOM 1659 C C . ALA A 1 211 ? -13.673 10.865 7.591 1.00 87.38 211 ALA A C 1
ATOM 1661 O O . ALA A 1 211 ? -12.825 11.279 8.383 1.00 87.38 211 ALA A O 1
ATOM 1662 N N . ASN A 1 212 ? -13.335 10.215 6.476 1.00 89.88 212 ASN A N 1
ATOM 1663 C CA . ASN A 1 212 ? -11.965 10.063 5.995 1.00 89.88 212 ASN A CA 1
ATOM 1664 C C . ASN A 1 212 ? -11.916 10.008 4.462 1.00 89.88 212 ASN A C 1
ATOM 1666 O O . ASN A 1 212 ? -12.915 9.701 3.807 1.00 89.88 212 ASN A O 1
ATOM 1670 N N . PHE A 1 213 ? -10.749 10.316 3.897 1.00 90.62 213 PHE A N 1
ATOM 1671 C CA . PHE A 1 213 ? -10.491 10.301 2.457 1.00 90.62 213 PHE A CA 1
ATOM 1672 C C . PHE A 1 213 ? -9.013 10.033 2.152 1.00 90.62 213 PHE A C 1
ATOM 1674 O O . PHE A 1 213 ? -8.175 9.996 3.050 1.00 90.62 213 PHE A O 1
ATOM 1681 N N . VAL A 1 214 ? -8.678 9.816 0.877 1.00 90.44 214 VAL A N 1
ATOM 1682 C CA . VAL A 1 214 ? -7.288 9.630 0.439 1.00 90.44 214 VAL A CA 1
ATOM 1683 C C . VAL A 1 214 ? -6.724 10.951 -0.077 1.00 90.44 214 VAL A C 1
ATOM 1685 O O . VAL A 1 214 ? -7.281 11.541 -0.999 1.00 90.44 214 VAL A O 1
ATOM 1688 N N . ALA A 1 215 ? -5.591 11.381 0.474 1.00 89.81 215 ALA A N 1
ATOM 1689 C CA . ALA A 1 215 ? -4.833 12.545 0.028 1.00 89.81 215 ALA A CA 1
ATOM 1690 C C . ALA A 1 215 ? -3.354 12.171 -0.119 1.00 89.81 215 ALA A C 1
ATOM 1692 O O . ALA A 1 215 ? -2.763 11.603 0.797 1.00 89.81 215 ALA A O 1
ATOM 1693 N N . ASN A 1 216 ? -2.752 12.462 -1.277 1.00 89.00 216 ASN A N 1
ATOM 1694 C CA . ASN A 1 216 ? -1.349 12.131 -1.579 1.00 89.00 216 ASN A CA 1
ATOM 1695 C C . ASN A 1 216 ? -0.984 10.656 -1.300 1.00 89.00 216 ASN A C 1
ATOM 1697 O O . ASN A 1 216 ? 0.098 10.352 -0.806 1.00 89.00 216 ASN A O 1
ATOM 1701 N N . GLY A 1 217 ? -1.911 9.731 -1.578 1.00 90.19 217 GLY A N 1
ATOM 1702 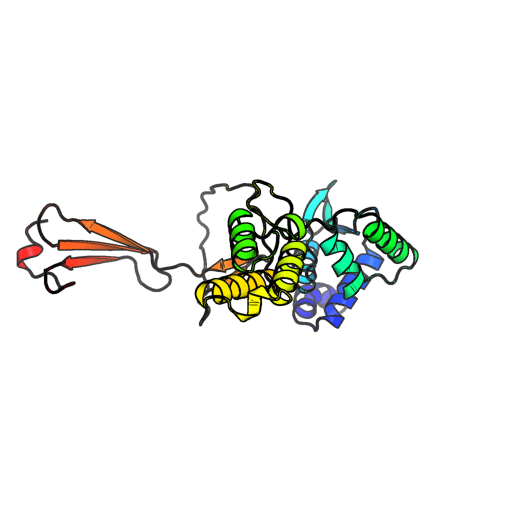C CA . GLY A 1 217 ? -1.723 8.295 -1.338 1.00 90.19 217 GLY A CA 1
ATOM 1703 C C . GLY A 1 217 ? -1.842 7.858 0.129 1.00 90.19 217 GLY A C 1
ATOM 1704 O O . GLY A 1 217 ? -1.601 6.691 0.430 1.00 90.19 217 GLY A O 1
ATOM 1705 N N . LEU A 1 218 ? -2.228 8.758 1.037 1.00 92.00 218 LEU A N 1
ATOM 1706 C CA . LEU A 1 218 ? -2.426 8.486 2.460 1.00 92.00 218 LEU A CA 1
ATOM 1707 C C . LEU A 1 218 ? -3.905 8.567 2.823 1.00 92.00 218 LEU A C 1
ATOM 1709 O O . LEU A 1 218 ? -4.623 9.428 2.321 1.00 92.00 218 LEU A O 1
ATOM 1713 N N . LEU A 1 219 ? -4.350 7.702 3.733 1.00 92.19 219 LEU A N 1
ATOM 1714 C CA . LEU A 1 219 ? -5.663 7.835 4.354 1.00 92.19 219 LEU A CA 1
ATOM 1715 C C . LEU A 1 219 ? -5.599 8.938 5.415 1.00 92.19 219 LEU A C 1
ATOM 1717 O O . LEU A 1 219 ? -4.858 8.818 6.391 1.00 92.19 219 LEU A O 1
ATOM 1721 N N . VAL A 1 220 ? -6.377 9.996 5.220 1.00 91.00 220 VAL A N 1
ATOM 1722 C CA . VAL A 1 220 ? -6.494 11.131 6.136 1.00 91.00 220 VAL A CA 1
ATOM 1723 C C . VAL A 1 220 ? -7.896 11.179 6.723 1.00 91.00 220 VAL A C 1
ATOM 1725 O O . VAL A 1 220 ? -8.874 10.811 6.076 1.00 91.00 220 VAL A O 1
ATOM 1728 N N . HIS A 1 221 ? -7.988 11.605 7.975 1.00 86.69 221 HIS A N 1
ATOM 1729 C CA . HIS A 1 221 ? -9.257 11.815 8.657 1.00 86.69 221 HIS A CA 1
ATOM 1730 C C . HIS A 1 221 ? -9.677 13.277 8.513 1.00 86.69 221 HIS A C 1
ATOM 1732 O O . HIS A 1 221 ? -8.812 14.153 8.544 1.00 86.69 221 HIS A O 1
ATOM 1738 N N . ASN A 1 222 ? -10.980 13.542 8.409 1.00 82.44 222 ASN A N 1
ATOM 1739 C CA . ASN A 1 222 ? -11.484 14.912 8.369 1.00 82.44 222 ASN A CA 1
ATOM 1740 C C . ASN A 1 222 ? -11.111 15.643 9.667 1.00 82.44 222 ASN A C 1
ATOM 1742 O O . ASN A 1 222 ? -11.107 15.061 10.765 1.00 82.44 222 ASN A O 1
ATOM 1746 N N . SER A 1 223 ? -10.860 16.940 9.566 1.00 71.12 223 SER A N 1
ATOM 1747 C CA . SER A 1 223 ? -10.647 17.802 10.721 1.00 71.12 223 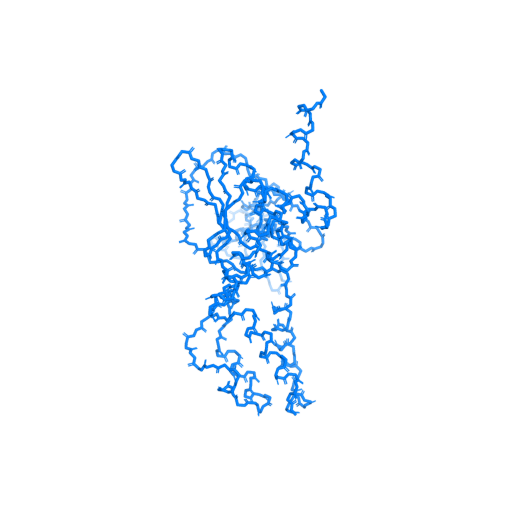SER A CA 1
ATOM 1748 C C . SER A 1 223 ? -11.880 17.751 11.609 1.00 71.12 223 SER A C 1
ATOM 1750 O O . SER A 1 223 ? -13.017 17.890 11.161 1.00 71.12 223 SER A O 1
ATOM 1752 N N . HIS A 1 224 ? -11.653 17.509 12.894 1.00 67.44 224 HIS A N 1
ATOM 1753 C CA . HIS A 1 224 ? -12.714 17.552 13.884 1.00 67.44 224 HIS A CA 1
ATOM 1754 C C . HIS A 1 224 ? -12.769 18.912 14.552 1.00 67.44 224 HIS A C 1
ATOM 1756 O O . HIS A 1 224 ? -11.758 19.591 14.739 1.00 67.44 224 HIS A O 1
ATOM 1762 N N . THR A 1 225 ? -13.977 19.269 14.965 1.00 73.06 225 THR A N 1
ATOM 1763 C CA . THR A 1 225 ? -14.215 20.419 15.814 1.00 73.06 225 THR A CA 1
ATOM 1764 C C . THR A 1 225 ? -13.452 20.273 17.132 1.00 73.06 225 THR A C 1
ATOM 1766 O O . THR A 1 225 ? -13.735 19.392 17.944 1.00 73.06 225 THR A O 1
ATOM 1769 N N . ARG A 1 226 ? -12.474 21.149 17.358 1.00 76.88 226 ARG A N 1
ATOM 1770 C CA . ARG A 1 226 ? -11.712 21.239 18.599 1.00 76.88 226 ARG A CA 1
ATOM 1771 C C . ARG A 1 226 ? -12.325 22.304 19.496 1.00 76.88 226 ARG A C 1
ATOM 1773 O O . ARG A 1 226 ? -12.289 23.494 19.185 1.00 76.88 226 ARG A O 1
ATOM 1780 N N . VAL A 1 227 ? -12.818 21.867 20.649 1.00 83.00 227 VAL A N 1
ATOM 1781 C CA . VAL A 1 227 ? -13.302 22.741 21.721 1.00 83.00 227 VAL A CA 1
ATOM 1782 C C . VAL A 1 227 ? -12.303 22.710 22.874 1.00 83.00 227 VAL A C 1
ATOM 1784 O O . VAL A 1 227 ? -11.893 21.645 23.331 1.00 83.00 227 VAL A O 1
ATOM 1787 N N . PHE A 1 228 ? -11.892 23.880 23.341 1.00 85.12 228 PHE A N 1
ATOM 1788 C CA . PHE A 1 228 ? -11.120 24.055 24.560 1.00 85.12 228 PHE A CA 1
ATOM 1789 C C . PHE A 1 228 ? -12.068 24.413 25.699 1.00 85.12 228 PHE A C 1
ATOM 1791 O O . PHE A 1 228 ? -12.781 25.409 25.617 1.00 85.12 228 PHE A O 1
ATOM 1798 N N . ILE A 1 229 ? -12.081 23.606 26.759 1.00 88.81 229 ILE A N 1
ATOM 1799 C CA . ILE A 1 229 ? -12.944 23.825 27.922 1.00 88.81 229 ILE A CA 1
ATOM 1800 C C . ILE A 1 229 ? -12.079 24.257 29.103 1.00 88.81 229 ILE A C 1
ATOM 1802 O O . ILE A 1 229 ? -11.123 23.566 29.455 1.00 88.81 229 ILE A O 1
ATOM 1806 N N . ARG A 1 230 ? -12.430 25.373 29.748 1.00 88.62 230 ARG A N 1
ATOM 1807 C CA . ARG A 1 230 ? -11.780 25.844 30.981 1.00 88.62 230 ARG A CA 1
ATOM 1808 C C . ARG A 1 230 ? -12.789 26.149 32.082 1.00 88.62 230 ARG A C 1
ATOM 1810 O O . ARG A 1 230 ? -13.955 26.433 31.813 1.00 88.62 230 ARG A O 1
ATOM 1817 N N . ARG A 1 231 ? -12.327 26.094 33.333 1.00 87.75 231 ARG A N 1
ATOM 1818 C CA . ARG A 1 231 ? -13.104 26.520 34.507 1.00 87.75 231 ARG A CA 1
ATOM 1819 C C . ARG A 1 231 ? -13.025 28.039 34.677 1.00 87.75 231 ARG A C 1
ATOM 1821 O O . ARG A 1 231 ? -12.020 28.648 34.304 1.00 87.75 231 ARG A O 1
ATOM 1828 N N . THR A 1 232 ? -14.079 28.629 35.229 1.00 83.56 232 THR A N 1
ATOM 1829 C CA . THR A 1 232 ? -14.063 29.990 35.787 1.00 83.56 232 THR A CA 1
ATOM 1830 C C . THR A 1 232 ? -13.401 29.992 37.171 1.00 83.56 232 THR A C 1
ATOM 1832 O O . THR A 1 232 ? -13.113 28.926 37.720 1.00 83.56 232 THR A O 1
ATOM 1835 N N . ALA A 1 233 ? -13.128 31.179 37.727 1.00 79.12 233 ALA A N 1
ATOM 1836 C CA . ALA A 1 233 ? -12.438 31.333 39.012 1.00 79.12 233 ALA A CA 1
ATOM 1837 C C . ALA A 1 233 ? -13.177 30.657 40.182 1.00 79.12 233 ALA A C 1
ATOM 1839 O O . ALA A 1 233 ? -12.548 30.135 41.100 1.00 79.12 233 ALA A O 1
ATOM 1840 N N . SER A 1 234 ? -14.509 30.619 40.131 1.00 74.31 234 SER A N 1
ATOM 1841 C CA . SER A 1 234 ? -15.342 29.901 41.092 1.00 74.31 234 SER A CA 1
ATOM 1842 C C . SER A 1 234 ? -16.632 29.391 40.437 1.00 74.31 234 SER A C 1
ATOM 1844 O O . SER A 1 234 ? -17.047 29.884 39.384 1.00 74.31 234 SER A O 1
ATOM 1846 N N . GLY A 1 235 ? -17.249 28.378 41.053 1.00 81.31 235 GLY A N 1
ATOM 1847 C CA . GLY A 1 235 ? -18.584 27.897 40.693 1.00 81.31 235 GLY A CA 1
ATOM 1848 C C . GLY A 1 235 ? -18.670 26.795 39.616 1.00 81.31 235 GLY A C 1
ATOM 1849 O O . GLY A 1 235 ? -17.661 26.260 39.131 1.00 81.31 235 GLY A O 1
ATOM 1850 N N . PRO A 1 236 ? -19.908 26.409 39.253 1.00 86.12 236 PRO A N 1
ATOM 1851 C CA . PRO A 1 236 ? -20.191 25.332 38.298 1.00 86.12 236 PRO A CA 1
ATOM 1852 C C . PRO A 1 236 ? -19.987 25.740 36.830 1.00 86.12 236 PRO A C 1
ATOM 1854 O O . PRO A 1 236 ? -20.021 24.882 35.947 1.00 86.12 236 PRO A O 1
ATOM 1857 N N . VAL A 1 237 ? -19.738 27.025 36.561 1.00 88.88 237 VAL A N 1
ATOM 1858 C CA . VAL A 1 237 ? -19.611 27.583 35.211 1.00 88.88 237 VAL A CA 1
ATOM 1859 C C . VAL A 1 237 ? -18.323 27.118 34.521 1.00 88.88 237 VAL A C 1
ATOM 1861 O O . VAL A 1 237 ? -17.251 26.960 35.119 1.00 88.88 237 VAL A O 1
ATOM 1864 N N . ARG A 1 238 ? -18.428 26.861 33.222 1.00 88.81 238 ARG A N 1
ATOM 1865 C CA . ARG A 1 238 ? -17.355 26.464 32.315 1.00 88.81 238 ARG A CA 1
ATOM 1866 C C . ARG A 1 238 ? -17.409 27.332 31.069 1.00 88.81 238 ARG A C 1
ATOM 1868 O O . ARG A 1 238 ? -18.470 27.772 30.641 1.00 88.81 238 ARG A O 1
ATOM 1875 N N . ILE A 1 239 ? -16.242 27.550 30.476 1.00 89.88 239 ILE A N 1
ATOM 1876 C CA . ILE A 1 239 ? -16.092 28.252 29.203 1.00 89.88 239 ILE A CA 1
ATOM 1877 C C . ILE A 1 239 ?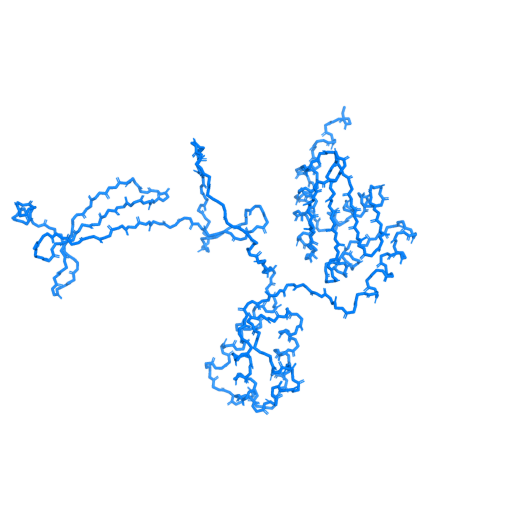 -15.672 27.220 28.172 1.00 89.88 239 ILE A C 1
ATOM 1879 O O . ILE A 1 239 ? -14.590 26.645 28.295 1.00 89.88 239 ILE A O 1
ATOM 1883 N N . ALA A 1 240 ? -16.515 26.997 27.169 1.00 90.06 240 ALA A N 1
ATOM 1884 C CA . ALA A 1 240 ? -16.169 26.273 25.958 1.00 90.06 240 ALA A CA 1
ATOM 1885 C C . ALA A 1 240 ? -15.779 27.281 24.876 1.00 90.06 240 ALA A C 1
ATOM 1887 O O . ALA A 1 240 ? -16.602 28.072 24.420 1.00 90.06 240 ALA A O 1
ATOM 1888 N N . ARG A 1 241 ? -14.521 27.237 24.446 1.00 88.06 241 ARG A N 1
ATOM 1889 C CA . ARG A 1 241 ? -14.036 27.946 23.267 1.00 88.06 241 ARG A CA 1
ATOM 1890 C C . ARG A 1 241 ? -13.941 26.978 22.109 1.00 88.06 241 ARG A C 1
ATOM 1892 O O . ARG A 1 241 ? -13.178 26.018 22.166 1.00 88.06 241 ARG A O 1
ATOM 1899 N N . LEU A 1 242 ? -14.653 27.258 21.035 1.00 84.38 242 LEU A N 1
ATOM 1900 C CA . LEU A 1 242 ? -14.402 26.628 19.755 1.00 84.38 242 LEU A CA 1
ATOM 1901 C C . LEU A 1 242 ? -13.073 27.160 19.205 1.00 84.38 242 LEU A C 1
ATOM 1903 O O . LEU A 1 242 ? -12.983 28.329 18.843 1.00 84.38 242 LEU A O 1
ATOM 1907 N N . VAL A 1 243 ? -12.034 26.325 19.212 1.00 78.19 243 VAL A N 1
ATOM 1908 C CA . VAL A 1 243 ? -10.673 26.698 18.775 1.00 78.19 243 VAL A CA 1
ATOM 1909 C C . VAL A 1 243 ? -10.447 26.351 17.311 1.00 78.19 243 VAL A C 1
ATOM 1911 O O . VAL A 1 243 ? -9.618 26.951 16.647 1.00 78.19 243 VAL A O 1
ATOM 1914 N N . SER A 1 244 ? -11.143 25.336 16.812 1.00 73.44 244 SER A N 1
ATOM 1915 C CA . SER A 1 244 ? -11.090 24.958 15.407 1.00 73.44 244 SER A CA 1
ATOM 1916 C C . SER A 1 244 ? -12.377 24.232 15.070 1.00 73.44 244 SER A C 1
ATOM 1918 O O . SER A 1 244 ? -12.823 23.385 15.842 1.00 73.44 244 SER A O 1
ATOM 1920 N N . SER A 1 245 ? -13.007 24.560 13.953 1.00 67.00 245 SER A N 1
ATOM 1921 C CA . SER A 1 245 ? -14.141 23.799 13.445 1.00 67.00 245 SER A CA 1
ATOM 1922 C C . SER A 1 245 ? -14.201 23.925 11.931 1.00 67.00 245 SER A C 1
ATOM 1924 O O . SER A 1 245 ? -13.919 25.008 11.423 1.00 67.00 245 SER A O 1
ATOM 1926 N N . PRO A 1 246 ? -14.593 22.870 11.199 1.00 63.47 246 PRO A N 1
ATOM 1927 C CA . PRO A 1 246 ? -14.632 22.935 9.741 1.00 63.47 246 PRO A CA 1
ATOM 1928 C C . PRO A 1 246 ? -15.801 23.782 9.208 1.00 63.47 246 PRO A C 1
ATOM 1930 O O . PRO A 1 246 ? -15.805 24.152 8.040 1.00 63.47 246 PRO A O 1
ATOM 1933 N N . TYR A 1 247 ? -16.815 24.059 10.037 1.00 66.50 247 TYR A N 1
ATOM 1934 C CA . TYR A 1 247 ? -18.086 24.667 9.607 1.00 66.50 247 TYR A CA 1
ATOM 1935 C C . TYR A 1 247 ? -18.738 25.595 10.643 1.00 66.50 247 TYR A C 1
ATOM 1937 O O . TYR A 1 247 ? -19.769 26.196 10.353 1.00 66.50 247 TYR A O 1
ATOM 1945 N N . LEU A 1 248 ? -18.170 25.729 11.847 1.00 74.56 248 LEU A N 1
ATOM 1946 C CA . LEU A 1 248 ? -18.668 26.671 12.857 1.00 74.56 248 LEU A CA 1
ATOM 1947 C C . LEU A 1 248 ? -17.657 27.808 13.046 1.00 74.56 248 LEU A C 1
ATOM 1949 O O . LEU A 1 248 ? -16.462 27.520 13.141 1.00 74.56 248 LEU A O 1
ATOM 1953 N N . PRO A 1 249 ? -18.106 29.073 13.126 1.00 77.25 249 PRO A N 1
ATOM 1954 C CA . PRO A 1 249 ? -17.211 30.183 13.421 1.00 77.25 249 PRO A CA 1
ATOM 1955 C C . PRO A 1 249 ? -16.620 30.017 14.822 1.00 77.25 249 PRO A C 1
ATOM 1957 O O . PRO A 1 249 ? -17.324 29.600 15.745 1.00 77.25 249 PRO A O 1
ATOM 1960 N N . GLU A 1 250 ? -15.338 30.359 14.983 1.00 80.25 250 GLU A N 1
ATOM 1961 C CA . GLU A 1 250 ? -14.709 30.413 16.304 1.00 80.25 250 GLU A CA 1
ATOM 1962 C C . GLU A 1 250 ? -15.540 31.276 17.259 1.00 80.25 250 GLU A C 1
ATOM 1964 O O . GLU A 1 250 ? -16.064 32.331 16.896 1.00 80.25 250 GLU A O 1
ATOM 1969 N N . GLY A 1 251 ? -15.676 30.817 18.499 1.00 83.94 251 GLY A N 1
ATOM 1970 C CA . GLY A 1 251 ? -16.532 31.477 19.470 1.00 83.94 251 GLY A CA 1
ATOM 1971 C C . GLY A 1 251 ? -16.414 30.872 20.855 1.00 83.94 251 GLY A C 1
ATOM 1972 O O . GLY A 1 251 ? -16.030 29.715 21.025 1.00 83.94 251 GLY A O 1
ATOM 1973 N N . GLU A 1 252 ? -16.749 31.676 21.857 1.00 88.81 252 GLU A N 1
ATOM 1974 C CA . GLU A 1 252 ? -16.810 31.252 23.251 1.00 88.81 252 GLU A CA 1
ATOM 1975 C C . GLU A 1 252 ? -18.271 31.192 23.712 1.00 88.81 252 GLU A C 1
ATOM 1977 O O . GLU A 1 252 ? -19.082 32.078 23.410 1.00 88.81 252 GLU A O 1
ATOM 1982 N N . ARG A 1 253 ? -18.619 30.125 24.433 1.00 88.25 253 ARG A N 1
ATOM 1983 C CA . ARG A 1 253 ? -19.908 29.957 25.108 1.00 88.25 253 ARG A CA 1
ATOM 1984 C C . ARG A 1 253 ? -19.690 29.513 26.545 1.00 88.25 253 ARG A C 1
ATOM 1986 O O . ARG A 1 253 ? -18.770 28.750 26.849 1.00 88.25 253 ARG A O 1
ATOM 1993 N N . LEU A 1 254 ? -20.531 30.044 27.419 1.00 89.12 254 LEU A N 1
ATOM 1994 C CA . LEU A 1 254 ? -20.590 29.681 28.824 1.00 89.12 254 LEU A CA 1
ATOM 1995 C C . LEU A 1 254 ? -21.640 28.585 28.999 1.00 89.12 254 LEU A C 1
ATOM 1997 O O . LEU A 1 254 ? -22.655 28.603 28.311 1.00 89.12 254 LEU A O 1
ATOM 2001 N N . PHE A 1 255 ? -21.393 27.657 29.915 1.00 90.75 255 PHE A N 1
ATOM 2002 C CA . PHE A 1 255 ? -22.376 26.668 30.360 1.00 90.75 255 PHE A CA 1
ATOM 2003 C C . PHE A 1 255 ? -22.107 26.295 31.818 1.00 90.75 255 PHE A C 1
ATOM 2005 O O . PHE A 1 255 ? -20.984 26.461 32.301 1.00 90.75 255 PHE A O 1
ATOM 2012 N N . LYS A 1 256 ? -23.106 25.779 32.530 1.00 90.38 256 LYS A N 1
ATOM 2013 C CA . LYS A 1 256 ? -22.954 25.225 33.880 1.00 90.38 256 LYS A CA 1
ATOM 2014 C C . LYS A 1 256 ? -22.937 23.706 33.831 1.00 90.38 256 LYS A C 1
ATOM 2016 O O . LYS A 1 256 ? -23.590 23.097 32.992 1.00 90.38 256 LYS A O 1
ATOM 2021 N N . ILE A 1 257 ? -22.191 23.102 34.753 1.00 87.50 257 ILE A N 1
ATOM 2022 C CA . ILE A 1 257 ? -22.323 21.679 35.075 1.00 87.50 257 ILE A CA 1
ATOM 2023 C C . ILE A 1 257 ? -22.904 21.584 36.484 1.00 87.50 257 ILE A C 1
ATOM 2025 O O . ILE A 1 257 ? -22.212 21.921 37.448 1.00 87.50 257 ILE A O 1
ATOM 2029 N N . THR A 1 258 ? -24.153 21.145 36.590 1.00 88.12 258 THR A N 1
ATOM 2030 C CA . THR A 1 258 ? -24.883 20.942 37.849 1.00 88.12 258 THR A CA 1
ATOM 2031 C C . THR A 1 258 ? -25.187 19.456 38.052 1.00 88.12 258 THR A C 1
ATOM 2033 O O . THR A 1 258 ? -24.794 18.613 37.241 1.00 88.12 258 THR A O 1
ATOM 2036 N N . GLU A 1 259 ? -25.866 19.105 39.146 1.00 89.31 259 GLU A N 1
ATOM 2037 C CA . GLU A 1 259 ? -26.290 17.721 39.409 1.00 89.31 259 GLU A CA 1
ATOM 2038 C C . GLU A 1 259 ? -27.280 17.195 38.353 1.00 89.31 259 GLU A C 1
ATOM 2040 O O . GLU A 1 259 ? -27.330 15.991 38.110 1.00 89.31 259 GLU A O 1
ATOM 2045 N N . ASN A 1 260 ? -27.993 18.092 37.661 1.00 88.56 260 ASN A N 1
ATOM 2046 C CA . ASN A 1 260 ? -28.916 17.762 36.573 1.00 88.56 260 ASN A CA 1
ATOM 2047 C C . ASN A 1 260 ? -28.228 17.641 35.198 1.00 88.56 260 ASN A C 1
ATOM 2049 O O . ASN A 1 260 ? -28.870 17.248 34.223 1.00 88.56 260 ASN A O 1
ATOM 2053 N N . GLY A 1 261 ? -26.933 17.964 35.094 1.00 88.19 261 GLY A N 1
ATOM 2054 C CA . GLY A 1 261 ? -26.166 17.895 33.849 1.00 88.19 261 GLY A CA 1
ATOM 2055 C C . GLY A 1 261 ? -25.679 19.255 33.345 1.00 88.19 261 GLY A C 1
ATOM 2056 O O . GLY A 1 261 ? -25.131 20.046 34.112 1.00 88.19 261 GLY A O 1
ATOM 2057 N N . ILE A 1 262 ? -25.777 19.478 32.029 1.00 88.94 262 ILE A N 1
ATOM 2058 C CA . ILE A 1 262 ? -25.333 20.714 31.368 1.00 88.94 262 ILE A CA 1
ATOM 2059 C C . ILE A 1 262 ? -26.522 21.665 31.249 1.00 88.94 262 ILE A C 1
ATOM 2061 O O . ILE A 1 262 ? -27.507 21.331 30.596 1.00 88.94 262 ILE A O 1
ATOM 2065 N N . GLU A 1 263 ? -26.395 22.846 31.843 1.00 89.56 263 GLU A N 1
ATOM 2066 C CA . GLU A 1 263 ? -27.435 23.879 31.872 1.00 89.56 263 GLU A CA 1
ATOM 2067 C C . GLU A 1 263 ? -26.886 25.211 31.337 1.00 89.56 263 GLU A C 1
ATOM 2069 O O . GLU A 1 263 ? -25.671 25.461 31.365 1.00 89.56 263 GLU A O 1
ATOM 2074 N N . ASP A 1 264 ? -27.781 26.069 30.846 1.00 87.94 264 ASP A N 1
ATOM 2075 C CA . ASP A 1 264 ? -27.433 27.427 30.434 1.00 87.94 264 ASP A CA 1
ATOM 2076 C C . ASP A 1 264 ? -27.032 28.293 31.641 1.00 87.94 264 ASP A C 1
ATOM 2078 O O . ASP A 1 264 ? -27.297 27.984 32.805 1.00 87.94 264 ASP A O 1
ATOM 2082 N N . VAL A 1 265 ? -26.313 29.376 31.359 1.00 85.44 265 VAL A N 1
ATOM 2083 C CA . VAL A 1 265 ? -25.838 30.313 32.383 1.00 85.44 265 VAL A CA 1
ATOM 2084 C C . VAL A 1 265 ? -26.871 31.419 32.568 1.00 85.44 265 VAL A C 1
ATOM 2086 O O . VAL A 1 265 ? -27.345 31.968 31.577 1.00 85.44 265 VAL A O 1
ATOM 2089 N N . GLU A 1 266 ? -27.206 31.747 33.817 1.00 82.00 266 GLU A N 1
ATOM 2090 C CA . GLU A 1 266 ? -28.147 32.824 34.145 1.00 82.00 266 GLU A CA 1
ATOM 2091 C C . GLU A 1 266 ? -27.389 34.154 34.322 1.00 82.00 266 GLU A C 1
ATOM 2093 O O . GLU A 1 266 ? -26.160 34.167 34.452 1.00 82.00 266 GLU A O 1
ATOM 2098 N N . GLU A 1 267 ? -28.094 35.290 34.296 1.00 66.69 267 GLU A N 1
ATOM 2099 C CA . GLU A 1 267 ? -27.466 36.625 34.322 1.00 66.69 267 GLU A CA 1
ATOM 2100 C C . GLU A 1 267 ? -26.555 36.822 35.554 1.00 66.69 267 GLU A C 1
ATOM 2102 O O . GLU A 1 267 ? -25.433 37.317 35.414 1.00 66.69 267 GLU A O 1
ATOM 2107 N N . GLU A 1 268 ? -26.952 36.304 36.721 1.00 64.06 268 GLU A N 1
ATOM 2108 C CA . GLU A 1 268 ? -26.212 36.400 37.994 1.00 64.06 268 GLU A CA 1
ATOM 2109 C C . GLU A 1 268 ? -24.829 35.716 37.983 1.00 64.06 268 GLU A C 1
ATOM 2111 O O . GLU A 1 268 ? -23.932 36.053 38.761 1.00 64.06 268 GLU A O 1
ATOM 2116 N N . ASP A 1 269 ? -24.618 34.742 37.098 1.00 61.81 269 ASP A N 1
ATOM 2117 C CA . ASP A 1 269 ? -23.356 34.004 37.006 1.00 61.81 269 ASP A CA 1
ATOM 2118 C C . ASP A 1 269 ? -22.327 34.682 36.102 1.00 61.81 269 ASP A C 1
ATOM 2120 O O . ASP A 1 269 ? -21.137 34.355 36.153 1.00 61.81 269 ASP A O 1
ATOM 2124 N N . THR A 1 270 ? -22.771 35.610 35.253 1.00 56.94 270 THR A N 1
ATOM 2125 C CA . THR A 1 270 ? -21.888 36.336 34.332 1.00 56.94 270 THR A CA 1
ATOM 2126 C C . THR A 1 270 ? -21.134 37.482 35.009 1.00 56.94 270 THR A C 1
ATOM 2128 O O . THR A 1 270 ? -20.051 37.848 34.547 1.00 56.94 270 THR A O 1
ATOM 2131 N N . GLU A 1 271 ? -21.645 37.978 36.141 1.00 54.28 271 GLU A N 1
ATOM 2132 C CA . GLU A 1 271 ? -21.062 39.074 36.928 1.00 54.28 271 GLU A CA 1
ATOM 2133 C C . GLU A 1 271 ? -19.861 38.643 37.794 1.00 54.28 271 GLU A C 1
ATOM 2135 O O . GLU A 1 271 ? -19.042 39.475 38.177 1.00 54.28 271 GLU A O 1
ATOM 2140 N N . LYS A 1 272 ? -19.685 37.337 38.054 1.00 51.94 272 LYS A N 1
ATOM 2141 C CA . LYS A 1 272 ? -18.589 36.771 38.877 1.00 51.94 272 LYS A CA 1
ATOM 2142 C C . LYS A 1 272 ? -17.317 36.416 38.083 1.00 51.94 272 LYS A C 1
ATOM 2144 O O . LYS A 1 272 ? -16.589 35.495 38.467 1.00 51.94 272 LYS A O 1
ATOM 2149 N N . ARG A 1 273 ? -17.091 37.085 36.950 1.00 48.25 273 ARG A N 1
ATOM 2150 C CA . ARG A 1 273 ? -16.006 36.794 35.994 1.00 48.25 273 ARG A CA 1
ATOM 2151 C C . ARG A 1 273 ? -14.599 36.957 36.562 1.00 48.25 273 ARG A C 1
ATOM 2153 O O . ARG A 1 273 ? -14.342 37.973 37.237 1.00 48.25 273 ARG A O 1
#

Foldseek 3Di:
DVVVVVPCCLPVLVPDDLLSVLAVLQVQCQPAWDFALKIKGKALDCVVVLSNQLSLLVLVAHWDWDDDDNIIMIIRNALLNLVSNCVRRAYPPPVRNVSSVVSNVPCPDSDFFWAQAFVVLLCVLCVQLVHHVCVLDNDDRGRTDDLVSLCSSLVVSCPGPSNVPGDPVSVVVSVVSNCVSPPSDGDDDDPDDDDDDDPDDDDFDQDPDPQWDDDSNDIDGTDAFDWDWDDDPDAQKIKTWRPDHNPDDTDIAIWGQDPVGIHHDDPVRVVSD

Secondary structure (DSSP, 8-state):
-HHHHHHHHHHHTTTS-HHHHHHHHHHHHHHHEEESSSEEEEES-HHHHHHHHHHHHTTT---EEEEETTEEEEEE-SHHHHHHIIIII--SSHHHHHHHHHHHHH-SS----EE---HHHHHHHHHHTT--HHHHS-----S-EEHHHHHHHHHHHHTSGGGTT--HHHHHHHHHHHHHHH-SPPP------------PPP-----TTTSEEEETTEEEEPPP-EEEEEE-SSSSEEEEEEEE-SSS--EEEEEEEETTEEEPPPHHHHTT-

Radius of gyration: 26.5 Å; chains: 1; bounding box: 51×67×73 Å